Protein AF-A0A0C9YVS5-F1 (afdb_monomer)

Mean predicted aligned error: 14.32 Å

Radius of gyration: 33.31 Å; Cα contacts (8 Å, |Δi|>4): 54; chains: 1; bounding box: 56×60×90 Å

Solvent-accessible surface area (backbone atoms only — not comparable to full-atom values): 10776 Å² total; per-residue (Å²): 135,78,88,53,45,84,82,48,59,70,58,56,26,74,70,68,23,48,78,70,41,86,87,60,55,97,44,84,55,56,72,57,52,55,53,46,61,67,52,55,73,49,55,71,63,56,72,79,54,54,73,71,57,45,53,55,54,50,53,54,51,51,51,52,51,52,51,55,50,59,74,46,39,67,60,49,52,53,48,41,51,50,48,65,45,49,50,46,44,50,55,50,47,52,53,48,64,72,63,78,57,56,69,71,55,54,54,50,51,51,54,53,50,49,55,55,55,66,29,71,79,63,74,45,53,71,64,53,48,51,54,50,53,52,52,55,50,52,50,53,51,51,53,52,51,52,51,50,55,52,52,50,50,64,52,47,77,74,46,94,76,56,73,71,60,54,54,52,48,56,50,51,50,54,55,48,55,54,49,50,58,56,59,78,72,109

InterPro domains:
  IPR040521 Kyakuja-Dileera-Zisupton transposase [PF18758] (2-62)

pLDDT: mean 82.6, std 10.35, range [40.56, 94.19]

Secondary structure (DSSP, 8-state):
----GGGS-HHHHHHH-GGGSTTS-S--SHHHHHHHHHHHTHHHHTTSS-HHHHHHHHHHHHHHHHHHHHHHHHHHHHHIIIIIIIIHHHHHHHHHHHH-S-HHHHHHHHHHHHHHHTSHHHH-HHHHHHHHHHHHHHHHHHHHHHHHHHHHHHHHTTS---HHHHHHHHHHHHHHHHHHHHHHT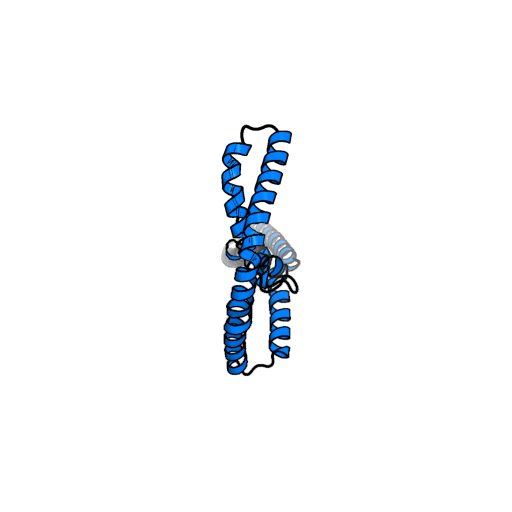-

Organism: NCBI:txid765257

Foldseek 3Di:
DDLDLVVDDPLSSCPRQCCNDPPSPLDRCVVVVVVVVLCVVCPVVVVPDDPVVVVVVVVVSVVVVVVVCVVCVVVVVVCCCVVVPPVVVVVVVVVVVVVPDDPVVVVVVVVVVSCVCNDPVNVPCPVVVVVVVVLVVVVVVLVVVVVVLVVVVVVQVVDDDDPVVVVVSVVVVVVSVVVVVVSVVD

Structure (mmCIF, N/CA/C/O backbone):
data_AF-A0A0C9YVS5-F1
#
_entry.id   AF-A0A0C9YVS5-F1
#
loop_
_atom_site.group_PDB
_atom_site.id
_atom_site.type_symbol
_atom_site.label_atom_id
_atom_site.label_alt_id
_atom_site.label_comp_id
_atom_site.label_asym_id
_atom_site.label_entity_id
_atom_site.label_seq_id
_atom_site.pdbx_PDB_ins_code
_atom_site.Cartn_x
_atom_site.Cartn_y
_atom_site.Cartn_z
_atom_site.occupancy
_atom_site.B_iso_or_equiv
_atom_site.auth_seq_id
_atom_site.auth_comp_id
_atom_site.auth_asym_id
_atom_site.auth_atom_id
_atom_site.pdbx_PDB_model_num
ATOM 1 N N . MET A 1 1 ? 5.171 14.361 2.346 1.00 40.88 1 MET A N 1
ATOM 2 C CA . MET A 1 1 ? 4.179 13.554 1.613 1.00 40.88 1 MET A CA 1
ATOM 3 C C . MET A 1 1 ? 4.924 12.326 1.139 1.00 40.88 1 MET A C 1
ATOM 5 O O . MET A 1 1 ? 5.596 12.393 0.124 1.00 40.88 1 MET A O 1
ATOM 9 N N . ALA A 1 2 ? 4.972 11.296 1.982 1.00 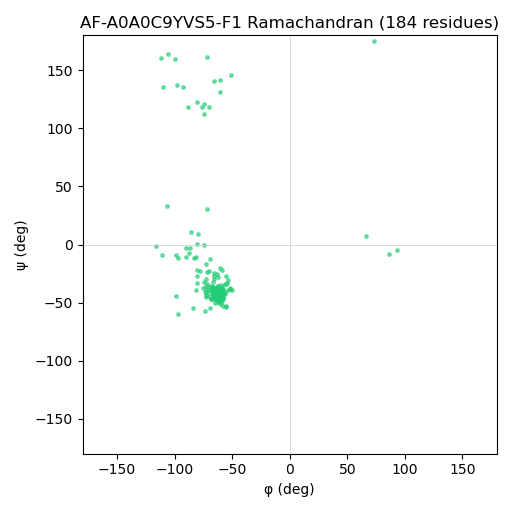40.56 2 ALA A N 1
ATOM 10 C CA . ALA A 1 2 ? 5.636 10.052 1.627 1.00 40.56 2 ALA A CA 1
ATOM 11 C C . ALA A 1 2 ? 4.659 9.259 0.755 1.00 40.56 2 ALA A C 1
ATOM 13 O O . ALA A 1 2 ? 3.539 9.009 1.184 1.00 40.56 2 ALA A O 1
ATOM 14 N N . MET A 1 3 ? 5.067 8.909 -0.462 1.00 55.72 3 MET A N 1
ATOM 15 C CA . MET A 1 3 ? 4.351 7.948 -1.311 1.00 55.72 3 MET A CA 1
ATOM 16 C C . MET A 1 3 ? 4.637 6.496 -0.905 1.00 55.72 3 MET A C 1
ATOM 18 O O . MET A 1 3 ? 4.200 5.568 -1.573 1.00 55.72 3 MET A O 1
ATOM 22 N N . HIS A 1 4 ? 5.313 6.285 0.226 1.00 53.59 4 HIS A N 1
ATOM 23 C CA . HIS A 1 4 ? 5.484 4.962 0.796 1.00 53.59 4 HIS A CA 1
ATOM 24 C C . HIS A 1 4 ? 4.186 4.483 1.441 1.00 53.59 4 HIS A C 1
ATOM 26 O O . HIS A 1 4 ? 3.716 5.052 2.431 1.00 53.59 4 HIS A O 1
ATOM 32 N N . ALA A 1 5 ? 3.675 3.355 0.948 1.00 54.00 5 ALA A N 1
ATOM 33 C CA . ALA A 1 5 ? 2.620 2.595 1.609 1.00 54.00 5 ALA A CA 1
ATOM 34 C C . ALA A 1 5 ? 2.957 2.342 3.095 1.00 54.00 5 ALA A C 1
ATOM 36 O O . ALA A 1 5 ? 2.106 2.504 3.966 1.00 54.00 5 ALA A O 1
ATOM 37 N N . TYR A 1 6 ? 4.224 2.059 3.409 1.00 58.91 6 TYR A N 1
ATOM 38 C CA . TYR A 1 6 ? 4.671 1.662 4.747 1.00 58.91 6 TYR A CA 1
ATOM 39 C C . TYR A 1 6 ? 4.625 2.757 5.826 1.00 58.91 6 TYR A C 1
ATOM 41 O O . TYR A 1 6 ? 4.733 2.438 7.006 1.00 58.91 6 TYR A O 1
ATOM 49 N N . GLY A 1 7 ? 4.438 4.032 5.460 1.00 61.66 7 GLY A N 1
ATOM 50 C CA . GLY A 1 7 ? 4.309 5.128 6.432 1.00 61.66 7 GLY A CA 1
ATOM 51 C C . GLY A 1 7 ? 2.907 5.280 7.035 1.00 61.66 7 GLY A C 1
ATOM 52 O O . GLY A 1 7 ? 2.728 6.050 7.977 1.00 61.66 7 GLY A O 1
ATOM 53 N N . HIS A 1 8 ? 1.913 4.577 6.487 1.00 68.75 8 HIS A N 1
ATOM 54 C CA . HIS A 1 8 ? 0.507 4.705 6.864 1.00 68.75 8 HIS A CA 1
ATOM 55 C C . HIS A 1 8 ? -0.030 3.458 7.569 1.00 68.75 8 HIS A C 1
ATOM 57 O O . HIS A 1 8 ? 0.515 2.362 7.430 1.00 68.75 8 HIS A O 1
ATOM 63 N N . GLU A 1 9 ? -1.139 3.631 8.299 1.00 78.56 9 GLU A N 1
ATOM 64 C CA . GLU A 1 9 ? -1.889 2.526 8.901 1.00 78.56 9 GLU A CA 1
ATOM 65 C C . GLU A 1 9 ? -2.204 1.437 7.866 1.00 78.56 9 GLU A C 1
ATOM 67 O O . GLU A 1 9 ? -2.481 1.726 6.699 1.00 78.56 9 GLU A O 1
ATOM 72 N N . TRP A 1 10 ? -2.219 0.179 8.310 1.00 81.62 10 TRP A N 1
ATOM 73 C CA . TRP A 1 10 ? -2.458 -0.986 7.451 1.00 81.62 10 TRP A CA 1
ATOM 74 C C . TRP A 1 10 ? -3.729 -0.859 6.592 1.00 81.62 10 TRP A C 1
ATOM 76 O O . TRP A 1 10 ? -3.721 -1.194 5.410 1.00 81.62 10 TRP A O 1
ATOM 86 N N . ALA A 1 11 ? -4.807 -0.294 7.142 1.00 79.62 11 ALA A N 1
ATOM 87 C CA . ALA A 1 11 ? -6.042 -0.058 6.396 1.00 79.62 11 ALA A CA 1
ATOM 88 C C . ALA A 1 11 ? -5.838 0.878 5.189 1.00 79.62 11 ALA A C 1
ATOM 90 O O . ALA A 1 11 ? -6.368 0.617 4.112 1.00 79.62 11 ALA A O 1
ATOM 91 N N . CYS A 1 12 ? -5.020 1.925 5.327 1.00 78.31 12 CYS A N 1
ATOM 92 C CA . CYS A 1 12 ? -4.671 2.810 4.216 1.00 78.31 12 CYS A CA 1
ATOM 93 C C . CYS A 1 12 ? -3.825 2.082 3.166 1.00 78.31 12 CYS A C 1
ATOM 95 O O . CYS A 1 12 ? -4.020 2.296 1.970 1.00 78.31 12 CYS A O 1
ATOM 97 N N . GLN A 1 13 ? -2.929 1.183 3.586 1.00 80.62 13 GLN A N 1
ATOM 98 C CA . GLN A 1 13 ? -2.140 0.369 2.658 1.00 80.62 13 GLN A CA 1
ATOM 99 C C . GLN A 1 13 ? -3.040 -0.515 1.791 1.00 80.62 13 GLN A C 1
ATOM 101 O O . GLN A 1 13 ? -2.881 -0.540 0.577 1.00 80.62 13 GLN A O 1
ATOM 106 N N . LEU A 1 14 ? -4.049 -1.162 2.376 1.00 82.94 14 LEU A N 1
ATOM 107 C CA . LEU A 1 14 ? -5.001 -2.004 1.638 1.00 82.94 14 LEU A CA 1
ATOM 108 C C . LEU A 1 14 ? -5.811 -1.264 0.557 1.00 82.94 14 LEU A C 1
ATOM 110 O O . LEU A 1 14 ? -6.384 -1.919 -0.322 1.00 82.94 14 LEU A O 1
ATOM 114 N N . VAL A 1 15 ? -5.913 0.065 0.651 1.00 81.56 15 VAL A N 1
ATOM 115 C CA . VAL A 1 15 ? -6.663 0.911 -0.290 1.00 81.56 15 VAL A CA 1
ATOM 116 C C . VAL A 1 15 ? -5.743 1.563 -1.317 1.00 81.56 15 VAL A C 1
ATOM 118 O O . VAL A 1 15 ? -6.079 1.580 -2.497 1.00 81.56 15 VAL A O 1
ATOM 121 N N . TYR A 1 16 ? -4.601 2.095 -0.880 1.00 77.69 16 TYR A N 1
ATOM 122 C CA . TYR A 1 16 ? -3.769 2.987 -1.694 1.00 77.69 16 TYR A CA 1
ATOM 123 C C . TYR A 1 16 ? -2.429 2.384 -2.121 1.00 77.69 16 TYR A C 1
ATOM 125 O O . TYR A 1 16 ? -1.732 2.989 -2.932 1.00 77.69 16 TYR A O 1
ATOM 133 N N . ASN A 1 17 ? -2.040 1.216 -1.598 1.00 76.75 17 ASN A N 1
ATOM 134 C CA . ASN A 1 17 ? -0.803 0.572 -2.023 1.00 76.75 17 ASN A CA 1
ATOM 135 C C . ASN A 1 17 ? -0.953 0.051 -3.458 1.00 76.75 17 ASN A C 1
ATOM 137 O O . ASN A 1 17 ? -1.764 -0.838 -3.719 1.00 76.75 17 ASN A O 1
ATOM 141 N N . LEU A 1 18 ? -0.130 0.578 -4.367 1.00 74.44 18 LEU A N 1
ATOM 142 C CA . LEU A 1 18 ? -0.105 0.205 -5.782 1.00 74.44 18 LEU A CA 1
ATOM 143 C C . LEU A 1 18 ? 0.087 -1.304 -5.991 1.00 74.44 18 LEU A C 1
ATOM 145 O O . LEU A 1 18 ? -0.528 -1.863 -6.891 1.00 74.44 18 LEU A O 1
ATOM 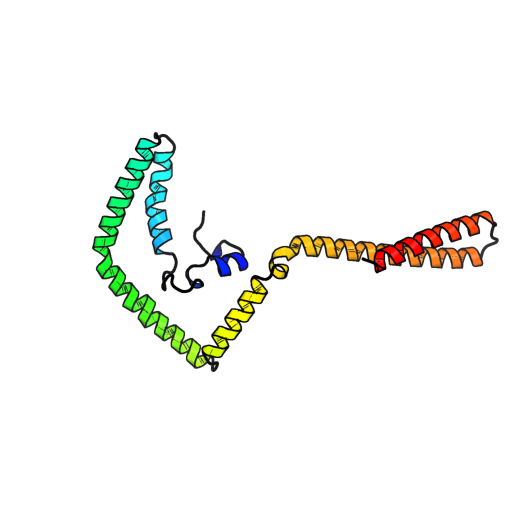149 N N . HIS A 1 19 ? 0.832 -1.979 -5.106 1.00 74.75 19 HIS A N 1
ATOM 150 C CA . HIS A 1 19 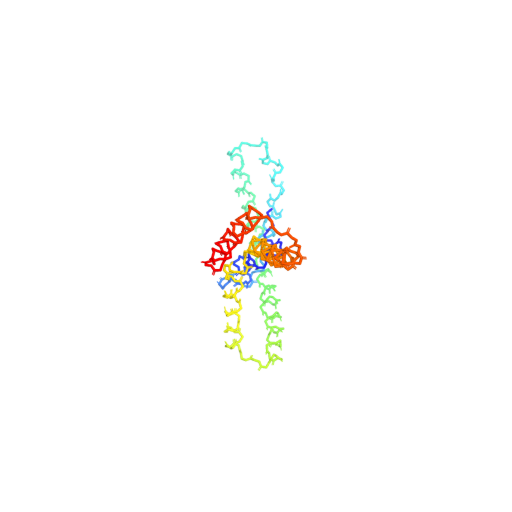? 1.054 -3.432 -5.168 1.00 74.75 19 HIS A CA 1
ATOM 151 C C . HIS A 1 19 ? -0.229 -4.236 -4.928 1.00 74.75 19 HIS A C 1
ATOM 153 O O . HIS A 1 19 ? -0.354 -5.371 -5.379 1.00 74.75 19 HIS A O 1
ATOM 159 N N . LEU A 1 20 ? -1.178 -3.670 -4.178 1.00 77.94 20 LEU A N 1
ATOM 160 C CA . LEU A 1 20 ? -2.431 -4.329 -3.802 1.00 77.94 20 LEU A CA 1
ATOM 161 C C . LEU A 1 20 ? -3.592 -3.948 -4.731 1.00 77.94 20 LEU A C 1
ATOM 163 O O . LEU A 1 20 ? -4.653 -4.581 -4.684 1.00 77.94 20 LEU A O 1
ATOM 167 N N . ILE A 1 21 ? -3.410 -2.925 -5.573 1.00 77.62 21 ILE A N 1
ATOM 168 C CA . ILE A 1 21 ? -4.411 -2.478 -6.538 1.00 77.62 21 ILE A CA 1
ATOM 169 C C . ILE A 1 21 ? -4.234 -3.255 -7.842 1.00 77.62 21 ILE A C 1
ATOM 171 O O . ILE A 1 21 ? -3.228 -3.155 -8.542 1.00 77.62 21 ILE A O 1
ATOM 175 N N . SER A 1 22 ? -5.271 -4.005 -8.204 1.00 77.00 22 SER A N 1
ATOM 176 C CA . SER A 1 22 ? -5.305 -4.731 -9.470 1.00 77.00 22 SER A CA 1
ATOM 177 C C . SER A 1 22 ? -5.195 -3.771 -10.659 1.00 77.00 22 SER A C 1
ATOM 179 O O . SER A 1 22 ? -5.954 -2.810 -10.755 1.00 77.00 22 SER A O 1
ATOM 181 N N . GLY A 1 23 ? -4.306 -4.081 -11.605 1.00 72.25 23 GLY A N 1
ATOM 182 C CA . GLY A 1 23 ? -4.200 -3.375 -12.886 1.00 72.25 23 GLY A CA 1
ATOM 183 C C . GLY A 1 23 ? -3.189 -2.228 -12.938 1.00 72.25 23 GLY A C 1
ATOM 184 O O . GLY A 1 23 ? -2.945 -1.718 -14.026 1.00 72.25 23 GLY A O 1
ATOM 185 N N . LEU A 1 24 ? -2.543 -1.862 -11.826 1.00 67.94 24 LEU A N 1
ATOM 186 C CA . LEU A 1 24 ? -1.481 -0.837 -11.815 1.00 67.94 24 LEU A CA 1
ATOM 187 C C . LEU A 1 24 ? -0.082 -1.394 -12.147 1.00 67.94 24 LEU A C 1
ATOM 189 O O . LEU A 1 24 ? 0.919 -0.687 -12.044 1.00 67.94 24 LEU A O 1
ATOM 193 N N . GLY A 1 25 ? -0.034 -2.644 -12.621 1.00 63.31 25 GLY A N 1
ATOM 194 C CA . GLY A 1 25 ? 1.193 -3.364 -12.957 1.00 63.31 25 GLY A CA 1
ATOM 195 C C . GLY A 1 25 ? 1.977 -3.803 -11.719 1.00 63.31 25 GLY A C 1
ATOM 196 O O . GLY A 1 25 ? 1.638 -3.447 -10.596 1.00 63.31 25 GLY A O 1
ATOM 197 N N . LEU A 1 26 ? 3.061 -4.556 -11.922 1.00 66.12 26 LEU A N 1
ATOM 198 C CA . LEU A 1 26 ? 4.063 -4.876 -10.888 1.00 66.12 26 LEU A CA 1
ATOM 199 C C . LEU A 1 26 ? 4.925 -3.643 -10.537 1.00 66.12 26 LEU A C 1
ATOM 201 O O . LEU A 1 26 ? 6.112 -3.765 -10.247 1.00 66.12 26 LEU A O 1
ATOM 205 N N . SER A 1 27 ? 4.352 -2.444 -10.655 1.00 66.38 27 SER A N 1
ATOM 206 C CA . SER A 1 27 ? 5.025 -1.195 -10.339 1.00 66.38 27 SER A CA 1
ATOM 207 C C . SER A 1 27 ? 5.060 -1.062 -8.832 1.00 66.38 27 SER A C 1
ATOM 209 O O . SER A 1 27 ? 4.020 -1.001 -8.172 1.00 66.38 27 SER A O 1
ATOM 211 N N . ASP A 1 2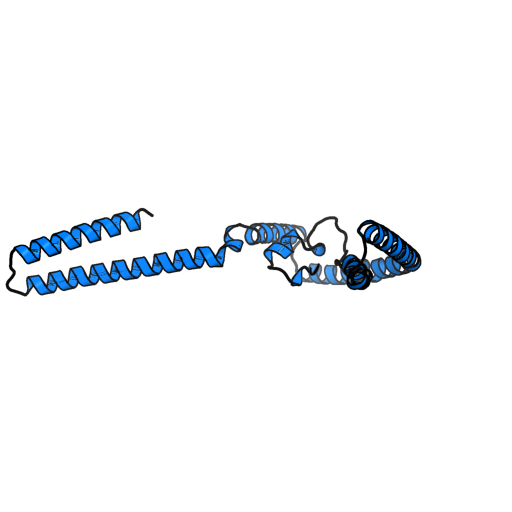8 ? 6.262 -1.027 -8.282 1.00 65.56 28 ASP A N 1
ATOM 212 C CA . ASP A 1 28 ? 6.463 -1.004 -6.847 1.00 65.56 28 ASP A CA 1
ATOM 213 C C . ASP A 1 28 ? 6.289 0.388 -6.216 1.00 65.56 28 ASP A C 1
ATOM 215 O O . ASP A 1 28 ? 6.402 0.540 -4.998 1.00 65.56 28 ASP A O 1
ATOM 219 N N . GLY A 1 29 ? 5.964 1.388 -7.039 1.00 68.44 29 GLY A N 1
ATOM 220 C CA . GLY A 1 29 ? 5.909 2.795 -6.657 1.00 68.44 29 GLY A CA 1
ATOM 221 C C . GLY A 1 29 ? 7.256 3.513 -6.769 1.00 68.44 29 GLY A C 1
ATOM 222 O O . GLY A 1 29 ? 7.268 4.745 -6.720 1.00 68.44 29 GLY A O 1
ATOM 223 N N . GLU A 1 30 ? 8.358 2.796 -7.019 1.00 72.12 30 GLU A N 1
ATOM 224 C CA . GLU A 1 30 ? 9.706 3.365 -7.116 1.00 72.12 30 GLU A CA 1
ATOM 225 C C . GLU A 1 30 ? 9.783 4.405 -8.233 1.00 72.12 30 GLU A C 1
ATOM 227 O O . GLU A 1 30 ? 10.309 5.493 -8.032 1.00 72.12 30 GLU A O 1
ATOM 232 N N . GLY A 1 31 ? 9.139 4.155 -9.379 1.00 74.94 31 GLY A N 1
ATOM 233 C CA . GLY A 1 31 ? 9.097 5.121 -10.481 1.00 74.94 31 GLY A CA 1
ATOM 234 C C . GLY A 1 31 ? 8.540 6.492 -10.072 1.00 74.94 31 GLY A C 1
ATOM 235 O O . GLY A 1 31 ? 9.012 7.525 -10.554 1.00 74.94 31 GLY A O 1
ATOM 236 N N . MET A 1 32 ? 7.581 6.534 -9.140 1.00 76.88 32 MET A N 1
ATOM 237 C CA . MET A 1 32 ? 7.050 7.806 -8.660 1.00 76.88 32 MET A CA 1
ATOM 238 C C . MET A 1 32 ? 7.944 8.470 -7.616 1.00 76.88 32 MET A C 1
ATOM 240 O O . MET A 1 32 ? 8.049 9.696 -7.598 1.00 76.88 32 MET A O 1
ATOM 244 N N . GLU A 1 33 ? 8.623 7.687 -6.786 1.00 78.31 33 GLU A N 1
ATOM 245 C CA . GLU A 1 33 ? 9.620 8.189 -5.840 1.00 78.31 33 GLU A CA 1
ATOM 246 C C . GLU A 1 33 ? 10.855 8.732 -6.565 1.00 78.31 33 GLU A C 1
ATOM 248 O O . GLU A 1 33 ? 11.316 9.835 -6.257 1.00 78.31 33 GLU A O 1
ATOM 253 N N . CYS A 1 34 ? 11.320 8.032 -7.602 1.00 80.31 34 CYS A N 1
ATOM 254 C CA . CYS A 1 34 ? 12.335 8.503 -8.532 1.00 80.31 34 CYS A CA 1
ATOM 255 C C . CYS A 1 34 ? 11.913 9.838 -9.141 1.00 80.31 34 CYS A C 1
ATOM 257 O O . CYS A 1 34 ? 12.650 10.819 -9.024 1.00 80.31 34 CYS A O 1
ATOM 259 N N . LEU A 1 35 ? 10.714 9.929 -9.726 1.00 83.44 35 LEU A N 1
ATOM 260 C CA . LEU A 1 35 ? 10.214 11.176 -10.307 1.00 83.44 35 LEU A CA 1
ATOM 261 C C . LEU A 1 35 ? 10.149 12.299 -9.261 1.00 83.44 35 LEU A C 1
ATOM 263 O O . LEU A 1 35 ? 10.609 13.417 -9.500 1.00 83.44 35 LEU A O 1
ATOM 267 N N . TRP A 1 36 ? 9.634 12.001 -8.069 1.00 84.81 36 TRP A N 1
ATOM 268 C CA . TRP A 1 36 ? 9.551 12.962 -6.977 1.00 84.81 36 TRP A CA 1
ATOM 269 C C . TRP A 1 36 ? 10.934 13.475 -6.555 1.00 84.81 36 TRP A C 1
ATOM 271 O O . TRP A 1 36 ? 11.106 14.685 -6.405 1.00 84.81 36 TRP A O 1
ATOM 281 N N . SER A 1 37 ? 11.943 12.603 -6.457 1.00 85.38 37 SER A N 1
ATOM 282 C CA . SER A 1 37 ? 13.323 12.983 -6.118 1.00 85.38 37 SER A CA 1
ATOM 283 C C . SER A 1 37 ? 13.919 13.999 -7.104 1.00 85.38 37 SER A C 1
ATOM 285 O O . SER A 1 37 ? 14.593 14.949 -6.689 1.00 85.38 37 SER A O 1
ATOM 287 N N . HIS A 1 38 ? 13.586 13.883 -8.396 1.00 86.44 38 HIS A N 1
ATOM 288 C CA . HIS A 1 38 ? 13.981 14.857 -9.410 1.00 86.44 38 HIS A CA 1
ATOM 289 C C . HIS A 1 38 ? 13.298 16.213 -9.190 1.00 86.44 38 HIS A C 1
ATOM 291 O O . HIS A 1 38 ? 13.926 17.255 -9.391 1.00 86.44 38 HIS A O 1
ATOM 297 N N . PHE A 1 39 ? 12.039 16.227 -8.743 1.00 87.69 39 PHE A N 1
ATOM 298 C CA . PHE A 1 39 ? 11.271 17.454 -8.514 1.00 87.69 39 PHE A CA 1
ATOM 299 C C . PHE A 1 39 ? 11.575 18.163 -7.191 1.00 87.69 39 PHE A C 1
ATOM 301 O O . PHE A 1 39 ? 11.435 19.389 -7.131 1.00 87.69 39 PHE A O 1
ATOM 308 N N . ILE A 1 40 ? 12.014 17.451 -6.144 1.00 87.88 40 ILE A N 1
ATOM 309 C CA . ILE A 1 40 ? 12.335 18.050 -4.831 1.00 87.88 40 ILE A CA 1
ATOM 310 C C . ILE A 1 40 ? 13.330 19.203 -4.967 1.00 87.88 40 ILE A C 1
ATOM 312 O O . ILE A 1 40 ? 13.177 20.232 -4.307 1.00 87.88 40 ILE A O 1
ATOM 316 N N . LYS A 1 41 ? 14.318 19.065 -5.860 1.00 85.00 41 LYS A N 1
ATOM 317 C CA . LYS A 1 41 ? 15.348 20.086 -6.114 1.00 85.00 41 LYS A CA 1
ATOM 318 C C . LYS A 1 41 ? 14.746 21.447 -6.493 1.00 85.00 41 LYS A C 1
ATOM 320 O O . LYS A 1 41 ? 15.328 22.485 -6.193 1.00 85.00 41 LYS A O 1
ATOM 325 N N . LEU A 1 42 ? 13.546 21.466 -7.082 1.00 86.62 42 LEU A N 1
ATOM 326 C CA . LEU A 1 42 ? 12.860 22.693 -7.490 1.00 86.62 42 LEU A CA 1
ATOM 327 C C . LEU A 1 42 ? 12.088 23.385 -6.358 1.00 86.62 42 LEU A C 1
ATOM 329 O O . LEU A 1 42 ? 11.655 24.521 -6.545 1.00 86.62 42 LEU A O 1
ATOM 333 N N . ILE A 1 43 ? 11.893 22.746 -5.199 1.00 84.75 43 ILE A N 1
ATOM 334 C CA . ILE A 1 43 ? 11.091 23.311 -4.099 1.00 84.75 43 ILE A CA 1
ATOM 335 C C . ILE A 1 43 ? 11.706 24.615 -3.583 1.00 84.75 43 ILE A C 1
ATOM 337 O O . ILE A 1 43 ? 10.975 25.571 -3.343 1.00 84.75 43 ILE A O 1
ATOM 341 N N . GLY A 1 44 ? 13.033 24.679 -3.434 1.00 83.56 44 GLY A N 1
ATOM 342 C CA . GLY A 1 44 ? 13.717 25.890 -2.965 1.00 83.56 44 GLY A CA 1
ATOM 343 C C . GLY A 1 44 ? 13.573 27.061 -3.940 1.00 83.56 44 GLY A C 1
ATOM 344 O O . GLY A 1 44 ? 13.226 28.166 -3.532 1.00 83.56 44 GLY A O 1
ATOM 345 N N . ILE A 1 45 ? 13.753 26.791 -5.235 1.00 81.19 45 ILE A N 1
ATOM 346 C CA . ILE A 1 45 ? 13.675 27.791 -6.312 1.00 81.19 45 ILE A CA 1
ATOM 347 C C . ILE A 1 45 ? 12.245 28.335 -6.435 1.00 81.19 45 ILE A C 1
ATOM 349 O O . ILE A 1 45 ? 12.037 29.542 -6.525 1.00 81.19 45 ILE A O 1
ATOM 353 N N . LYS A 1 46 ? 11.245 27.453 -6.332 1.00 78.81 46 LYS A N 1
ATOM 354 C CA . LYS A 1 46 ? 9.821 27.800 -6.446 1.00 78.81 46 LYS A CA 1
ATOM 355 C C . LYS A 1 46 ? 9.231 28.527 -5.236 1.00 78.81 46 LYS A C 1
ATOM 357 O O . LYS A 1 46 ? 8.048 28.835 -5.225 1.00 78.81 46 LYS A O 1
ATOM 362 N N . ARG A 1 47 ? 9.991 28.805 -4.177 1.00 82.56 47 ARG A N 1
ATOM 363 C CA . ARG A 1 47 ? 9.454 29.594 -3.049 1.00 82.56 47 ARG A CA 1
ATOM 364 C C . ARG A 1 47 ? 9.463 31.095 -3.310 1.00 82.56 47 ARG A C 1
ATOM 366 O O . ARG A 1 47 ? 8.699 31.811 -2.677 1.00 82.56 47 ARG A O 1
ATOM 373 N N . VAL A 1 48 ? 10.312 31.555 -4.227 1.00 83.62 48 VAL A N 1
ATOM 374 C CA . VAL A 1 48 ? 10.559 32.985 -4.480 1.00 83.62 48 VAL A CA 1
ATOM 375 C C . VAL A 1 48 ? 10.151 33.436 -5.884 1.00 83.62 48 VAL A C 1
ATOM 377 O O . VAL A 1 48 ? 10.281 34.612 -6.213 1.00 83.62 48 VAL A O 1
ATOM 380 N N . SER A 1 49 ? 9.651 32.527 -6.723 1.00 82.81 49 SER A N 1
ATOM 381 C CA . SER A 1 49 ? 9.287 32.818 -8.112 1.00 82.81 49 SER A CA 1
ATOM 382 C C . SER A 1 49 ? 7.786 33.042 -8.324 1.00 82.81 49 SER A C 1
ATOM 384 O O . SER A 1 49 ? 6.938 32.655 -7.521 1.00 82.81 49 SER A O 1
ATOM 386 N N . SER A 1 50 ? 7.450 33.704 -9.435 1.00 90.12 50 SER A N 1
ATOM 387 C CA . SER A 1 50 ? 6.063 33.945 -9.833 1.00 90.12 50 SER A CA 1
ATOM 388 C C . SER A 1 50 ? 5.377 32.664 -10.317 1.00 90.12 50 SER A C 1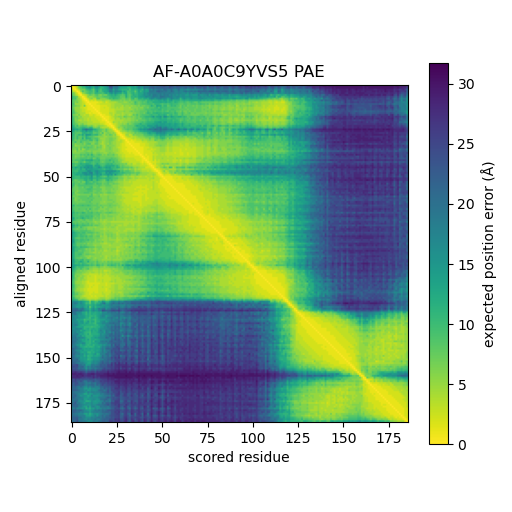
ATOM 390 O O . SER A 1 50 ? 6.020 31.700 -10.741 1.00 90.12 50 SER A O 1
ATOM 392 N N . ARG A 1 51 ? 4.038 32.671 -10.333 1.00 89.38 51 ARG A N 1
ATOM 393 C CA . ARG A 1 51 ? 3.240 31.538 -10.823 1.00 89.38 51 ARG A CA 1
ATOM 394 C C . ARG A 1 51 ? 3.593 31.140 -12.262 1.00 89.38 51 ARG A C 1
ATOM 396 O O . ARG A 1 51 ? 3.693 29.946 -12.525 1.00 89.38 51 ARG A O 1
ATOM 403 N N . GLN A 1 52 ? 3.788 32.094 -13.181 1.00 89.06 52 GLN A N 1
ATOM 404 C CA . GLN A 1 52 ? 4.170 31.755 -14.562 1.00 89.06 52 GLN A CA 1
ATOM 405 C C . GLN A 1 52 ? 5.537 31.064 -14.614 1.00 89.06 52 GLN A C 1
ATOM 407 O O . GLN A 1 52 ? 5.696 30.067 -15.314 1.00 89.06 52 GLN A O 1
ATOM 412 N N . CYS A 1 53 ? 6.495 31.542 -13.817 1.00 87.31 53 CYS A N 1
ATOM 413 C CA . CYS A 1 53 ? 7.817 30.934 -13.721 1.00 87.31 53 CYS A CA 1
ATOM 414 C C . CYS A 1 53 ? 7.745 29.503 -13.154 1.00 87.31 53 CYS A C 1
ATOM 416 O O . CYS A 1 53 ? 8.429 28.613 -13.650 1.00 87.31 53 CYS A O 1
ATOM 418 N N . HIS A 1 54 ? 6.856 29.230 -12.188 1.00 89.25 54 HIS A N 1
ATOM 419 C CA . HIS A 1 54 ? 6.662 27.870 -11.658 1.00 89.25 54 HIS A CA 1
ATOM 420 C C . HIS A 1 54 ? 6.200 26.881 -12.712 1.00 89.25 54 HIS A C 1
ATOM 422 O O . HIS A 1 54 ? 6.723 25.769 -12.756 1.00 89.25 54 HIS A O 1
ATOM 428 N N . VAL A 1 55 ? 5.205 27.276 -13.508 1.00 90.81 55 VAL A N 1
ATOM 429 C CA . VAL A 1 55 ? 4.642 26.422 -14.557 1.00 90.81 55 VAL A CA 1
ATOM 430 C C . VAL A 1 55 ? 5.706 26.139 -15.607 1.00 90.81 55 VAL A C 1
ATOM 432 O O . VAL A 1 55 ? 5.946 24.979 -15.917 1.00 90.81 55 VAL A O 1
ATOM 435 N N . TRP A 1 56 ? 6.408 27.175 -16.069 1.00 92.62 56 TRP A N 1
ATOM 436 C CA . TRP A 1 56 ? 7.472 27.023 -17.057 1.00 92.62 56 TRP A CA 1
ATOM 437 C C . TRP A 1 56 ? 8.615 26.125 -16.558 1.00 92.62 56 TRP A C 1
ATOM 439 O O . TRP A 1 56 ? 9.038 25.210 -17.256 1.00 92.62 56 TRP A O 1
ATOM 449 N N . LEU A 1 57 ? 9.074 26.324 -15.318 1.00 90.56 57 LEU A N 1
ATOM 450 C CA . LEU A 1 57 ? 10.158 25.528 -14.739 1.00 90.56 57 LEU A CA 1
ATOM 451 C C . LEU A 1 57 ? 9.741 24.071 -14.484 1.00 90.56 57 LEU A C 1
ATOM 453 O O . LEU A 1 57 ? 10.559 23.167 -14.612 1.00 90.56 57 LEU A O 1
ATOM 457 N N . LEU A 1 58 ? 8.481 23.835 -14.095 1.00 91.25 58 LEU A N 1
ATOM 458 C CA . LEU A 1 58 ? 7.927 22.482 -13.980 1.00 91.25 58 LEU A CA 1
ATOM 459 C C . LEU A 1 58 ? 7.929 21.768 -15.326 1.00 91.25 58 LEU A C 1
ATOM 461 O O . LEU A 1 58 ? 8.404 20.642 -15.393 1.00 91.25 58 LEU A O 1
ATOM 465 N N . ASP A 1 59 ? 7.403 22.425 -16.354 1.00 93.25 59 ASP A N 1
ATOM 466 C CA . ASP A 1 59 ? 7.246 21.866 -17.694 1.00 93.25 59 ASP A CA 1
ATOM 467 C C . ASP A 1 59 ? 8.599 21.545 -18.339 1.00 93.25 59 ASP A C 1
ATOM 469 O O . ASP A 1 59 ? 8.829 20.433 -18.818 1.00 93.25 59 ASP A O 1
ATOM 473 N N . HIS A 1 60 ? 9.550 22.478 -18.243 1.00 91.62 60 HIS A N 1
ATOM 474 C CA . HIS A 1 60 ? 10.896 22.278 -18.765 1.00 91.62 60 HIS A CA 1
ATOM 475 C C . HIS A 1 60 ? 11.621 21.126 -18.056 1.00 91.62 60 HIS A C 1
ATOM 477 O O . HIS A 1 60 ? 12.215 20.267 -18.706 1.00 91.62 60 HIS A O 1
ATOM 483 N N . HIS A 1 61 ? 11.524 21.061 -16.725 1.00 92.00 61 HIS A N 1
ATOM 484 C CA . HIS A 1 61 ? 12.145 19.989 -15.945 1.00 92.00 61 HIS A CA 1
ATOM 485 C C . HIS A 1 61 ? 11.483 18.631 -16.198 1.00 92.00 61 HIS A C 1
ATOM 487 O O . HIS A 1 61 ? 12.177 17.632 -16.340 1.00 92.00 61 HIS A O 1
ATOM 493 N N . ALA A 1 62 ? 10.152 18.590 -16.314 1.00 92.06 62 ALA A N 1
ATOM 494 C CA . ALA A 1 62 ? 9.417 17.380 -16.675 1.00 92.06 62 ALA A CA 1
ATOM 495 C C . ALA A 1 62 ? 9.819 16.869 -18.065 1.00 92.06 62 ALA A C 1
ATOM 497 O O . ALA A 1 62 ? 10.002 15.668 -18.245 1.00 92.06 62 ALA A O 1
ATOM 498 N N . THR A 1 63 ? 10.003 17.778 -19.025 1.00 94.19 63 THR A N 1
ATOM 499 C CA . THR A 1 63 ? 10.458 17.445 -20.381 1.00 94.19 63 THR A CA 1
ATOM 500 C C . THR A 1 63 ? 11.871 16.864 -20.367 1.00 94.19 63 THR A C 1
ATOM 502 O O . THR A 1 63 ? 12.114 15.845 -21.010 1.00 94.19 63 THR A O 1
ATOM 505 N N . ALA A 1 64 ? 12.790 17.467 -19.605 1.00 92.38 64 ALA A N 1
ATOM 506 C CA . ALA A 1 64 ? 14.161 16.976 -19.472 1.00 92.38 64 ALA A CA 1
ATOM 507 C C . ALA A 1 64 ? 14.211 15.572 -18.846 1.00 92.38 64 ALA A C 1
ATOM 509 O O . ALA A 1 64 ? 14.808 14.668 -19.427 1.00 92.38 64 ALA A O 1
ATOM 510 N N . ILE A 1 65 ? 13.504 15.361 -17.728 1.00 90.94 65 ILE A N 1
ATOM 511 C CA . ILE A 1 65 ? 13.381 14.035 -17.101 1.00 90.94 65 ILE A CA 1
ATOM 512 C C . ILE A 1 65 ? 12.765 13.038 -18.087 1.00 90.94 65 ILE A C 1
ATOM 514 O O . ILE A 1 65 ? 13.249 11.922 -18.223 1.00 90.94 65 ILE A O 1
ATOM 518 N N . GLY A 1 66 ? 11.705 13.431 -18.798 1.00 90.69 66 GLY A N 1
ATOM 519 C CA . GLY A 1 66 ? 11.045 12.569 -19.775 1.00 90.69 66 GLY A CA 1
ATOM 520 C C . GLY A 1 66 ? 11.985 12.119 -20.893 1.00 90.69 66 GLY A C 1
ATOM 521 O O . GLY A 1 66 ? 11.924 10.963 -21.307 1.00 90.69 66 GLY A O 1
ATOM 522 N N . TYR A 1 67 ? 12.879 13.000 -21.345 1.00 93.38 67 TYR A N 1
ATOM 523 C CA . TYR A 1 67 ? 13.908 12.660 -22.324 1.00 93.38 67 TYR A CA 1
ATOM 524 C C . TYR A 1 67 ? 14.931 11.665 -21.758 1.00 93.38 67 TYR A C 1
ATOM 526 O O . TYR A 1 67 ? 15.205 10.649 -22.392 1.00 93.38 67 TYR A O 1
ATOM 534 N N . GLU A 1 68 ? 15.445 11.903 -20.548 1.00 89.50 68 GLU A N 1
ATOM 535 C CA . GLU A 1 68 ? 16.362 10.976 -19.863 1.00 89.50 68 GLU A CA 1
ATOM 536 C C . GLU A 1 68 ? 15.722 9.591 -19.672 1.00 89.50 68 GLU A C 1
ATOM 538 O O . GLU A 1 68 ? 16.299 8.573 -20.052 1.00 89.50 68 GLU A O 1
ATOM 543 N N . MET A 1 69 ? 14.475 9.548 -19.195 1.00 86.75 69 MET A N 1
ATOM 544 C CA . MET A 1 69 ? 13.728 8.303 -19.007 1.00 86.75 69 MET A CA 1
ATOM 545 C C . MET A 1 69 ? 13.495 7.550 -20.322 1.00 86.75 69 MET A C 1
ATOM 547 O O . MET A 1 69 ? 13.522 6.323 -20.329 1.00 86.75 69 MET A O 1
ATOM 551 N N . GLN A 1 70 ? 13.267 8.249 -21.440 1.00 89.88 70 GLN A N 1
ATOM 552 C CA . GLN A 1 70 ? 13.121 7.610 -22.753 1.00 89.88 70 GLN A CA 1
ATOM 553 C C . GLN A 1 70 ? 14.428 6.985 -23.242 1.00 89.88 70 GLN A C 1
ATOM 555 O O . GLN A 1 70 ? 14.396 5.906 -23.834 1.00 89.88 70 GLN A O 1
ATOM 560 N N . MET A 1 71 ? 15.565 7.629 -22.974 1.00 91.62 71 MET A N 1
ATOM 561 C CA . MET A 1 71 ? 16.882 7.096 -23.327 1.00 91.62 71 MET A CA 1
ATOM 562 C C . MET A 1 71 ? 17.194 5.802 -22.565 1.00 91.62 71 MET A C 1
ATOM 564 O O . MET A 1 71 ? 17.736 4.863 -23.145 1.00 91.62 71 MET A O 1
ATOM 568 N N . GLU A 1 72 ? 16.805 5.724 -21.291 1.00 88.44 72 GLU A N 1
ATOM 569 C CA . GLU A 1 72 ? 17.028 4.549 -20.436 1.00 88.44 72 GLU A CA 1
ATOM 570 C C . GLU A 1 72 ? 15.909 3.495 -20.526 1.00 88.44 72 GLU A C 1
ATOM 572 O O . GLU A 1 72 ? 16.044 2.388 -19.998 1.00 88.44 72 GLU A O 1
ATOM 577 N N . LEU A 1 73 ? 14.808 3.795 -21.226 1.00 88.25 73 LEU A N 1
ATOM 578 C CA . LEU A 1 73 ? 13.599 2.968 -21.246 1.00 88.25 73 LEU A CA 1
ATOM 579 C C . LEU A 1 73 ? 13.870 1.527 -21.689 1.00 88.25 73 LEU A C 1
ATOM 581 O O . LEU A 1 73 ? 13.315 0.589 -21.120 1.00 88.25 73 LEU A O 1
ATOM 585 N N . GLY A 1 74 ? 14.723 1.332 -22.696 1.00 91.94 74 GLY A N 1
ATOM 586 C CA . GLY A 1 74 ? 15.047 -0.004 -23.202 1.00 91.94 74 GLY A CA 1
ATOM 587 C C . GLY A 1 74 ? 15.737 -0.882 -22.155 1.00 91.94 74 GLY A C 1
ATOM 588 O O . GLY A 1 74 ? 15.377 -2.050 -21.979 1.00 91.94 74 GLY A O 1
ATOM 589 N N . ASP A 1 75 ? 16.694 -0.314 -21.422 1.00 89.69 75 ASP A N 1
ATOM 590 C CA . ASP A 1 75 ? 17.402 -1.024 -20.358 1.00 89.69 75 ASP A CA 1
ATOM 591 C C . ASP A 1 75 ? 16.517 -1.225 -19.131 1.00 89.69 75 ASP A C 1
ATOM 593 O O . ASP A 1 75 ? 16.547 -2.303 -18.528 1.00 89.69 75 ASP A O 1
ATOM 597 N N . TRP A 1 76 ? 15.653 -0.254 -18.826 1.00 86.94 76 TRP A N 1
ATOM 598 C CA . TRP A 1 76 ? 14.635 -0.398 -17.794 1.00 86.94 76 TRP A CA 1
ATOM 599 C C . TRP A 1 76 ? 13.673 -1.555 -18.102 1.00 86.94 76 TRP A C 1
ATOM 601 O O . TRP A 1 76 ? 13.524 -2.447 -17.268 1.00 86.94 76 TRP A O 1
ATOM 611 N N . ILE A 1 77 ? 13.092 -1.620 -19.310 1.00 88.25 77 ILE A N 1
ATOM 612 C CA . ILE A 1 77 ? 12.184 -2.710 -19.720 1.00 88.25 77 ILE A CA 1
ATOM 613 C C . ILE A 1 77 ? 12.893 -4.061 -19.609 1.00 88.25 77 ILE A C 1
ATOM 615 O O . ILE A 1 77 ? 12.337 -5.020 -19.071 1.00 88.25 77 ILE A O 1
ATOM 619 N N . ARG A 1 78 ? 14.138 -4.149 -20.087 1.00 91.94 78 ARG A N 1
ATOM 620 C CA . ARG A 1 78 ? 14.932 -5.382 -20.032 1.00 91.94 78 ARG A CA 1
ATOM 621 C C . ARG A 1 78 ? 15.148 -5.849 -18.592 1.00 91.94 78 ARG A C 1
ATOM 623 O O . ARG A 1 78 ? 14.937 -7.025 -18.289 1.00 91.94 78 ARG A O 1
ATOM 630 N N . CYS A 1 79 ? 15.561 -4.941 -17.710 1.00 87.19 79 CYS A N 1
ATOM 631 C CA . CYS A 1 79 ? 15.761 -5.230 -16.293 1.00 87.19 79 CYS A CA 1
ATOM 632 C C . CYS A 1 79 ? 14.448 -5.609 -15.602 1.00 87.19 79 CYS A C 1
ATOM 634 O O . CYS A 1 79 ? 14.431 -6.570 -14.836 1.00 87.19 79 CYS A O 1
ATOM 636 N N . HIS A 1 80 ? 13.356 -4.908 -15.906 1.00 85.38 80 HIS A N 1
ATOM 637 C CA . HIS A 1 80 ? 12.044 -5.154 -15.321 1.00 85.38 80 HIS A CA 1
ATOM 638 C C . HIS A 1 80 ? 11.491 -6.529 -15.717 1.00 85.38 80 HIS A C 1
ATOM 640 O O . HIS A 1 80 ? 11.065 -7.292 -14.853 1.00 85.38 80 HIS A O 1
ATOM 646 N N . LEU A 1 81 ? 11.580 -6.904 -16.998 1.00 88.62 81 LEU A N 1
ATOM 647 C CA . LEU A 1 81 ? 11.163 -8.229 -17.462 1.00 88.62 81 LEU A CA 1
ATOM 648 C C . LEU A 1 81 ? 11.992 -9.343 -16.818 1.00 88.62 81 LEU A C 1
ATOM 650 O O . LEU A 1 81 ? 11.443 -10.348 -16.375 1.00 88.62 81 LEU A O 1
ATOM 654 N N . LYS A 1 82 ? 13.313 -9.169 -16.726 1.00 89.44 82 LYS A N 1
ATOM 655 C CA . LYS A 1 82 ? 14.179 -10.194 -16.141 1.00 89.44 82 LYS A CA 1
ATOM 656 C C . LYS A 1 82 ? 13.963 -10.336 -14.631 1.00 89.44 82 LYS A C 1
ATOM 658 O O . LYS A 1 82 ? 13.692 -11.434 -14.157 1.00 89.44 82 LYS A O 1
ATOM 663 N N . LYS A 1 83 ? 14.087 -9.240 -13.883 1.00 85.00 83 LYS A N 1
ATOM 664 C CA . LYS A 1 83 ? 14.074 -9.265 -12.415 1.00 85.00 83 LYS A CA 1
ATOM 665 C C . LYS A 1 83 ? 12.654 -9.257 -11.850 1.00 85.00 83 LYS A C 1
ATOM 667 O O . LYS A 1 83 ? 12.285 -10.140 -11.083 1.00 85.00 83 LYS A O 1
ATOM 672 N N . GLY A 1 84 ? 11.852 -8.273 -12.254 1.00 81.06 84 GLY A N 1
ATOM 673 C CA . GLY A 1 84 ? 10.516 -8.042 -11.697 1.00 81.06 84 GLY A CA 1
ATOM 674 C C . GLY A 1 84 ? 9.467 -9.047 -12.169 1.00 81.06 84 GLY A C 1
ATOM 675 O O . GLY A 1 84 ? 8.566 -9.386 -11.411 1.00 81.06 84 GLY A O 1
ATOM 676 N N . VAL A 1 85 ? 9.579 -9.558 -13.399 1.00 85.00 85 VAL A N 1
ATOM 677 C CA . VAL A 1 85 ? 8.631 -10.560 -13.918 1.00 85.00 85 VAL A CA 1
ATOM 678 C C . VAL A 1 85 ? 9.175 -11.976 -13.754 1.00 85.00 85 VAL A C 1
ATOM 680 O O . VAL A 1 85 ? 8.550 -12.786 -13.076 1.00 85.00 85 VAL A O 1
ATOM 683 N N . CYS A 1 86 ? 10.327 -12.298 -14.351 1.00 88.50 86 CYS A N 1
ATOM 684 C CA . CYS A 1 86 ? 10.805 -13.683 -14.375 1.00 88.50 86 CYS A CA 1
ATOM 685 C C . CYS A 1 86 ? 11.339 -14.158 -13.016 1.00 88.50 86 CYS A C 1
ATOM 687 O O . CYS A 1 86 ? 10.851 -15.161 -12.496 1.00 88.50 86 CYS A O 1
ATOM 689 N N . GLU A 1 87 ? 12.329 -13.472 -12.437 1.00 89.00 87 GLU A N 1
ATOM 690 C CA . GLU A 1 87 ? 12.955 -13.897 -11.173 1.00 89.00 87 GLU A CA 1
ATOM 691 C C . GLU A 1 87 ? 11.947 -13.841 -10.011 1.00 89.00 87 GLU A C 1
ATOM 693 O O . GLU A 1 87 ? 11.739 -14.842 -9.323 1.00 89.00 87 GLU A O 1
ATOM 698 N N . GLN A 1 88 ? 11.246 -12.716 -9.843 1.00 86.25 88 GLN A N 1
ATOM 699 C CA . GLN A 1 88 ? 10.237 -12.560 -8.791 1.00 86.25 88 GLN A CA 1
ATOM 700 C C . GLN A 1 88 ? 9.011 -13.460 -9.004 1.00 86.25 88 GLN A C 1
ATOM 702 O O . GLN A 1 88 ? 8.476 -14.004 -8.035 1.00 86.25 88 GLN A O 1
ATOM 707 N N . GLY A 1 89 ? 8.585 -13.670 -10.253 1.00 87.19 89 GLY A N 1
ATOM 708 C CA . GLY A 1 89 ? 7.518 -14.614 -10.583 1.00 87.19 89 GLY A CA 1
ATOM 709 C C . GLY A 1 89 ? 7.896 -16.052 -10.232 1.00 87.19 89 GLY A C 1
ATOM 710 O O . GLY A 1 89 ? 7.096 -16.753 -9.620 1.00 87.19 89 GLY A O 1
ATOM 711 N N . SER A 1 90 ? 9.132 -16.463 -10.531 1.00 89.38 90 SER A N 1
ATOM 712 C CA . SER A 1 90 ? 9.637 -17.802 -10.194 1.00 89.38 90 SER A CA 1
ATOM 713 C C . SER A 1 90 ? 9.715 -18.013 -8.681 1.00 89.38 90 SER A C 1
ATOM 715 O O . SER A 1 90 ? 9.214 -19.015 -8.180 1.00 89.38 90 SER A O 1
ATOM 717 N N . ALA A 1 91 ? 10.257 -17.039 -7.943 1.00 89.50 91 ALA A N 1
ATOM 718 C CA . ALA A 1 91 ? 10.310 -17.091 -6.482 1.00 89.50 91 ALA A CA 1
ATOM 719 C C . ALA A 1 91 ? 8.906 -17.137 -5.855 1.00 89.50 91 ALA A C 1
ATOM 721 O O . ALA A 1 91 ? 8.655 -17.885 -4.914 1.00 89.50 91 ALA A O 1
ATOM 722 N N . THR A 1 92 ? 7.959 -16.365 -6.397 1.00 86.81 92 THR A N 1
ATOM 723 C CA . THR A 1 92 ? 6.568 -16.381 -5.921 1.00 86.81 92 THR A CA 1
ATOM 724 C C . THR A 1 92 ? 5.900 -17.721 -6.219 1.00 86.81 92 THR A C 1
ATOM 726 O O . THR A 1 92 ? 5.169 -18.236 -5.375 1.00 86.81 92 THR A O 1
ATOM 729 N N . GLN A 1 93 ? 6.159 -18.305 -7.391 1.00 88.69 93 GLN A N 1
ATOM 730 C CA . GLN A 1 93 ? 5.615 -19.608 -7.759 1.00 88.69 93 GLN A CA 1
ATOM 731 C C . GLN A 1 93 ? 6.123 -20.709 -6.825 1.00 88.69 93 GLN A C 1
ATOM 733 O O . GLN A 1 93 ? 5.315 -21.487 -6.334 1.00 88.69 93 GLN A O 1
ATOM 738 N N . GLU A 1 94 ? 7.413 -20.715 -6.487 1.00 91.62 94 GLU A N 1
ATOM 739 C CA . GLU A 1 94 ? 7.982 -21.665 -5.523 1.00 91.62 94 GLU A CA 1
ATOM 740 C C . GLU A 1 94 ? 7.305 -21.559 -4.145 1.00 91.62 94 GLU A C 1
ATOM 742 O O . GLU A 1 94 ? 6.961 -22.565 -3.524 1.00 91.62 94 GLU A O 1
ATOM 747 N N . VAL A 1 95 ? 7.043 -20.335 -3.674 1.00 90.69 95 VAL A N 1
ATOM 748 C CA . VAL A 1 95 ? 6.305 -20.108 -2.421 1.00 90.69 95 VAL A CA 1
ATOM 749 C C . VAL A 1 95 ? 4.872 -20.638 -2.512 1.00 90.69 95 VAL A C 1
ATOM 751 O O . VAL A 1 95 ? 4.388 -21.247 -1.558 1.00 90.69 95 VAL A O 1
ATOM 754 N N . LEU A 1 96 ? 4.189 -20.429 -3.642 1.00 88.56 96 LEU A N 1
ATOM 755 C CA . LEU A 1 96 ? 2.827 -20.925 -3.856 1.00 88.56 96 LEU A CA 1
ATOM 756 C C . LEU A 1 96 ? 2.778 -22.455 -3.911 1.00 88.56 96 LEU A C 1
ATOM 758 O O . LEU A 1 96 ? 1.899 -23.051 -3.287 1.00 88.56 96 LEU A O 1
ATOM 762 N N . ASP A 1 97 ? 3.737 -23.078 -4.592 1.00 89.88 97 ASP A N 1
ATOM 763 C CA . ASP A 1 97 ? 3.839 -24.532 -4.718 1.00 89.88 97 ASP A CA 1
ATOM 764 C C . ASP A 1 97 ? 4.083 -25.181 -3.345 1.00 89.88 97 ASP A C 1
ATOM 766 O O . ASP A 1 97 ? 3.429 -26.163 -2.989 1.00 89.88 97 ASP A O 1
ATOM 770 N N . ASN A 1 98 ? 4.937 -24.568 -2.518 1.00 92.50 98 ASN A N 1
ATOM 771 C CA . ASN A 1 98 ? 5.204 -25.006 -1.146 1.00 92.50 98 ASN A CA 1
ATOM 772 C C . ASN A 1 98 ? 4.026 -24.781 -0.183 1.00 92.50 98 ASN A C 1
ATOM 774 O O . ASN A 1 98 ? 3.936 -25.439 0.853 1.00 92.50 98 ASN A O 1
ATOM 778 N N . CYS A 1 99 ? 3.120 -23.853 -0.495 1.00 87.94 99 CYS A N 1
ATOM 779 C CA . CYS A 1 99 ? 1.992 -23.516 0.372 1.00 87.94 99 CYS A CA 1
ATOM 780 C C . CYS A 1 99 ? 0.922 -24.624 0.392 1.00 87.94 99 CYS A C 1
ATOM 782 O O . CYS A 1 99 ? 0.158 -24.723 1.349 1.00 87.94 99 CYS A O 1
ATOM 784 N N . GLY A 1 100 ? 0.850 -25.460 -0.654 1.00 88.50 100 GLY A N 1
ATOM 785 C CA . GLY A 1 100 ? -0.101 -26.577 -0.747 1.00 88.50 100 GLY A CA 1
ATOM 786 C C . GLY A 1 100 ? -1.578 -26.162 -0.843 1.00 88.50 100 GLY A C 1
ATOM 787 O O . GLY A 1 100 ? -2.466 -27.013 -0.789 1.00 88.50 100 GLY A O 1
ATOM 788 N N . VAL A 1 101 ? -1.863 -24.864 -0.993 1.00 90.38 101 VAL A N 1
ATOM 789 C CA . VAL A 1 101 ? -3.213 -24.293 -1.094 1.00 90.38 101 VAL A CA 1
ATOM 790 C C . VAL A 1 101 ? -3.449 -23.788 -2.513 1.00 90.38 101 VAL A C 1
ATOM 792 O O . VAL A 1 101 ? -2.611 -23.106 -3.098 1.00 90.38 101 VAL A O 1
ATOM 795 N N . SER A 1 102 ? -4.624 -24.084 -3.071 1.00 91.19 102 SER A N 1
ATOM 796 C CA . SER A 1 102 ? -4.989 -23.591 -4.403 1.00 91.19 102 SER A CA 1
ATOM 797 C C . SER A 1 102 ? -5.009 -22.056 -4.464 1.00 91.19 102 SER A C 1
ATOM 799 O O . SER A 1 102 ? -5.514 -21.387 -3.560 1.00 91.19 102 SER A O 1
ATOM 801 N N . ILE A 1 103 ? -4.554 -21.485 -5.584 1.00 89.00 103 ILE A N 1
ATOM 802 C CA . ILE A 1 103 ? -4.591 -20.030 -5.833 1.00 89.00 103 ILE A CA 1
ATOM 803 C C . ILE A 1 103 ? -6.017 -19.471 -5.687 1.00 89.00 103 ILE A C 1
ATOM 805 O O . ILE A 1 103 ? -6.213 -18.347 -5.223 1.00 89.00 103 ILE A O 1
ATOM 809 N N . THR A 1 104 ? -7.032 -20.252 -6.061 1.00 91.56 104 THR A N 1
ATOM 810 C CA . THR A 1 104 ? -8.446 -19.890 -5.900 1.00 91.56 104 THR A CA 1
ATOM 811 C C . THR A 1 104 ? -8.836 -19.696 -4.440 1.00 91.56 104 THR A C 1
ATOM 813 O O . THR A 1 104 ? -9.518 -18.722 -4.120 1.00 91.56 104 THR A O 1
ATOM 816 N N . GLU A 1 105 ? -8.371 -20.574 -3.552 1.00 93.19 105 GLU A N 1
ATOM 817 C CA . GLU A 1 105 ? -8.641 -20.454 -2.121 1.00 93.19 105 GLU A CA 1
ATOM 818 C C . GLU A 1 105 ? -7.857 -19.287 -1.510 1.00 93.19 105 GLU A C 1
ATOM 820 O O . GLU A 1 105 ? -8.435 -18.489 -0.778 1.00 93.19 105 GLU A O 1
ATOM 825 N N . LEU A 1 106 ? -6.591 -19.089 -1.896 1.00 90.94 106 LEU A N 1
ATOM 826 C CA . LEU A 1 106 ? -5.800 -17.933 -1.453 1.00 90.94 106 LEU A CA 1
ATOM 827 C C . LEU A 1 106 ? -6.464 -16.600 -1.828 1.00 90.94 106 LEU A C 1
ATOM 829 O O . LEU A 1 106 ? -6.558 -15.692 -1.003 1.00 90.94 106 LEU A O 1
ATOM 833 N N . ARG A 1 107 ? -7.001 -16.486 -3.050 1.00 91.31 107 ARG A N 1
ATOM 834 C CA . ARG A 1 107 ? -7.756 -15.296 -3.485 1.00 91.31 107 ARG A CA 1
ATOM 835 C C . ARG A 1 107 ? -9.020 -15.078 -2.656 1.00 91.31 107 ARG A C 1
ATOM 837 O O . ARG A 1 107 ? -9.327 -13.937 -2.311 1.00 91.31 107 ARG A O 1
ATOM 844 N N . LYS A 1 108 ? -9.743 -16.150 -2.324 1.00 94.06 108 LYS A N 1
ATOM 845 C CA . LYS A 1 108 ? -10.937 -16.086 -1.471 1.00 94.06 108 LYS A CA 1
ATOM 846 C C . LYS A 1 108 ? -10.580 -15.625 -0.058 1.00 94.06 108 LYS A C 1
ATOM 848 O O . LYS A 1 108 ? -11.228 -14.720 0.466 1.00 94.06 108 LYS A O 1
ATOM 853 N N . GLN A 1 109 ? -9.529 -16.192 0.532 1.00 93.69 109 GLN A N 1
ATOM 854 C CA . GLN A 1 109 ? -9.044 -15.803 1.855 1.00 93.69 109 GLN A CA 1
ATOM 855 C C . GLN A 1 109 ? -8.583 -14.347 1.880 1.00 93.69 109 GLN A C 1
ATOM 857 O O . GLN A 1 109 ? -8.988 -13.603 2.771 1.00 93.69 109 GLN A O 1
ATOM 862 N N . TRP A 1 110 ? -7.832 -13.910 0.867 1.00 91.25 110 TRP A N 1
ATOM 863 C CA . TRP A 1 110 ? -7.409 -12.519 0.724 1.00 91.25 110 TRP A CA 1
ATOM 864 C C . TRP A 1 110 ? -8.597 -11.553 0.659 1.00 91.25 110 TRP A C 1
ATOM 866 O O . TRP A 1 110 ? -8.627 -10.550 1.373 1.00 91.25 110 TRP A O 1
ATOM 876 N N . ALA A 1 111 ? -9.619 -11.867 -0.143 1.00 91.31 111 ALA A N 1
ATOM 877 C CA . ALA A 1 111 ? -10.832 -11.056 -0.217 1.00 91.31 111 ALA A CA 1
ATOM 878 C C . ALA A 1 111 ? -11.549 -10.973 1.142 1.00 91.31 111 ALA A C 1
ATOM 880 O O . ALA A 1 111 ? -11.956 -9.889 1.565 1.00 91.31 111 ALA A O 1
ATOM 881 N N . SER A 1 112 ? -11.647 -12.099 1.853 1.00 91.88 112 SER A N 1
ATOM 882 C CA . SER A 1 112 ? -12.261 -12.161 3.181 1.00 91.88 112 SER A CA 1
ATOM 883 C C . SER A 1 112 ? -11.478 -11.340 4.213 1.00 91.88 112 SER A C 1
ATOM 885 O O . SER A 1 112 ? -12.074 -10.581 4.977 1.00 91.88 112 SER A O 1
ATOM 887 N N . GLN A 1 113 ? -10.145 -11.435 4.209 1.00 90.25 113 GLN A N 1
ATOM 888 C CA . GLN A 1 113 ? -9.266 -10.656 5.085 1.00 90.25 113 GLN A CA 1
ATOM 889 C C . GLN A 1 113 ? -9.409 -9.156 4.831 1.00 90.25 113 GLN A C 1
ATOM 891 O O . GLN A 1 113 ? -9.628 -8.394 5.773 1.00 90.25 113 GLN A O 1
ATOM 896 N N . ARG A 1 114 ? -9.366 -8.734 3.561 1.00 88.75 114 ARG A N 1
ATOM 897 C CA . ARG A 1 114 ? -9.563 -7.328 3.188 1.00 88.75 114 ARG A CA 1
ATOM 898 C C . ARG A 1 114 ? -10.910 -6.796 3.660 1.00 88.75 114 ARG A C 1
ATOM 900 O O . ARG A 1 114 ? -10.956 -5.698 4.201 1.00 88.75 114 ARG A O 1
ATOM 907 N N . ALA A 1 115 ? -11.988 -7.563 3.493 1.00 87.88 115 ALA A N 1
ATOM 908 C CA . ALA A 1 115 ? -13.322 -7.149 3.924 1.00 87.88 115 ALA A CA 1
ATOM 909 C C . ALA A 1 115 ? -13.397 -6.917 5.443 1.00 87.88 115 ALA A C 1
ATOM 911 O O . ALA A 1 115 ? -13.980 -5.931 5.891 1.00 87.88 115 ALA A O 1
ATOM 912 N N . VAL A 1 116 ? -12.767 -7.786 6.239 1.00 86.19 116 VAL A N 1
ATOM 913 C CA . VAL A 1 116 ? -12.710 -7.637 7.701 1.00 86.19 116 VAL A CA 1
ATOM 914 C C . VAL A 1 116 ? -11.854 -6.435 8.099 1.00 86.19 116 VAL A C 1
ATOM 916 O O . VAL A 1 116 ? -12.276 -5.622 8.921 1.00 86.19 116 VAL A O 1
ATOM 919 N N . GLN A 1 117 ? -10.670 -6.294 7.504 1.00 83.50 117 GLN A N 1
ATOM 920 C CA . GLN A 1 117 ? -9.699 -5.259 7.869 1.00 83.50 117 GLN A CA 1
ATOM 921 C C . GLN A 1 117 ? -10.114 -3.852 7.423 1.00 83.50 117 GLN A C 1
ATOM 923 O O . GLN A 1 117 ? -9.779 -2.881 8.094 1.00 83.50 117 GLN A O 1
ATOM 928 N N . LEU A 1 118 ? -10.871 -3.737 6.330 1.00 82.50 118 LEU A N 1
ATOM 929 C CA . LEU A 1 118 ? -11.466 -2.477 5.875 1.00 82.50 118 LEU A CA 1
ATOM 930 C C . LEU A 1 118 ? -12.827 -2.190 6.524 1.00 82.50 118 LEU A C 1
ATOM 932 O O . LEU A 1 118 ? -13.416 -1.138 6.276 1.00 82.50 118 LEU A O 1
ATOM 936 N N . SER A 1 119 ? -13.351 -3.101 7.350 1.00 81.19 119 SER A N 1
ATOM 937 C CA . SER A 1 119 ? -14.608 -2.856 8.048 1.00 81.19 119 SER A CA 1
ATOM 938 C C . SER A 1 119 ? -14.454 -1.710 9.054 1.00 81.19 119 SER A C 1
ATOM 940 O O . SER A 1 119 ? -13.461 -1.604 9.773 1.00 81.19 119 SER A O 1
ATOM 942 N N . ILE A 1 120 ? -15.480 -0.864 9.144 1.00 61.06 120 ILE A N 1
ATOM 943 C CA . ILE A 1 120 ? -15.516 0.333 10.004 1.00 61.06 120 ILE A CA 1
ATOM 944 C C . ILE A 1 120 ? -15.189 0.001 11.476 1.00 61.06 120 ILE A C 1
ATOM 946 O O . ILE A 1 120 ? -14.584 0.808 12.179 1.00 61.06 120 ILE A O 1
ATOM 950 N N . ARG A 1 121 ? -15.520 -1.217 11.935 1.00 55.78 121 ARG A N 1
ATOM 951 C CA . ARG A 1 121 ? -15.208 -1.699 13.293 1.00 55.78 121 ARG A CA 1
ATOM 952 C C . ARG A 1 121 ? -13.707 -1.853 13.559 1.00 55.78 121 ARG A C 1
ATOM 954 O O . ARG A 1 121 ? -13.295 -1.675 14.698 1.00 55.78 121 ARG A O 1
ATOM 961 N N . ALA A 1 122 ? -12.897 -2.142 12.542 1.00 55.12 122 ALA A N 1
ATOM 962 C CA . ALA A 1 122 ? -11.446 -2.257 12.684 1.00 55.12 122 ALA A CA 1
ATOM 963 C C . ALA A 1 122 ? -10.741 -0.887 12.760 1.00 55.12 122 ALA A C 1
ATOM 965 O O . ALA A 1 122 ? -9.649 -0.793 13.316 1.00 55.12 122 ALA A O 1
ATOM 966 N N . HIS A 1 123 ? -11.368 0.178 12.242 1.00 58.09 123 HIS A N 1
ATOM 967 C CA . HIS A 1 123 ? -10.765 1.513 12.110 1.00 58.09 123 HIS A CA 1
ATOM 968 C C . HIS A 1 123 ? -11.157 2.506 13.223 1.00 58.09 123 HIS A C 1
ATOM 970 O O . HIS A 1 123 ? -10.547 3.562 13.356 1.00 58.09 123 HIS A O 1
ATOM 976 N N . ALA A 1 124 ? -12.125 2.167 14.083 1.00 59.62 124 ALA A N 1
ATOM 977 C CA . ALA A 1 124 ? -12.561 3.021 15.195 1.00 59.62 124 ALA A CA 1
ATOM 978 C C . ALA A 1 124 ? -12.113 2.570 16.613 1.00 59.62 124 ALA A C 1
ATOM 980 O O . ALA A 1 124 ? -12.854 2.811 17.569 1.00 59.62 124 ALA A O 1
ATOM 981 N N . PRO A 1 125 ? -10.937 1.942 16.835 1.00 67.00 125 PRO A N 1
ATOM 982 C CA . PRO A 1 125 ? -10.661 1.282 18.109 1.00 67.00 125 PRO A CA 1
ATOM 983 C C . PRO A 1 125 ? -10.468 2.266 19.265 1.00 67.00 125 PRO A C 1
ATOM 985 O O . PRO A 1 125 ? -10.910 1.985 20.369 1.00 67.00 125 PRO A O 1
ATOM 988 N N . VAL A 1 126 ? -9.852 3.433 19.055 1.00 65.81 126 VAL A N 1
ATOM 989 C CA . VAL A 1 126 ? -9.478 4.308 20.184 1.00 65.81 126 VAL A CA 1
ATOM 990 C C . VAL A 1 126 ? -10.690 4.991 20.816 1.00 65.81 126 VAL A C 1
ATOM 992 O O . VAL A 1 126 ? -10.785 5.056 22.039 1.00 65.81 126 VAL A O 1
ATOM 995 N N . LYS A 1 127 ? -11.623 5.499 20.002 1.00 69.38 127 LYS A N 1
ATOM 996 C CA . LYS A 1 127 ? -12.824 6.172 20.514 1.00 69.38 127 LYS A CA 1
ATOM 997 C C . LYS A 1 127 ? -13.808 5.164 21.110 1.00 69.38 127 LYS A C 1
ATOM 999 O O . LYS A 1 127 ? -14.252 5.369 22.231 1.00 69.38 127 LYS A O 1
ATOM 1004 N N . LEU A 1 128 ? -14.055 4.051 20.411 1.00 72.69 128 LEU A N 1
ATOM 1005 C CA . LEU A 1 128 ? -14.928 2.983 20.908 1.00 72.69 128 LEU A CA 1
ATOM 1006 C C . LEU A 1 128 ? -14.377 2.332 22.178 1.00 72.69 128 LEU A C 1
ATOM 1008 O O . LEU A 1 128 ? -15.143 2.058 23.091 1.00 72.69 128 LEU A O 1
ATOM 1012 N N . LYS A 1 129 ? -13.057 2.123 22.275 1.00 80.12 129 LYS A N 1
ATOM 1013 C CA . LYS A 1 129 ? -12.436 1.595 23.495 1.00 80.12 129 LYS A CA 1
ATOM 1014 C C . LYS A 1 129 ? -12.603 2.554 24.671 1.00 80.12 129 LYS A C 1
ATOM 1016 O O . LYS A 1 129 ? -12.978 2.107 25.742 1.00 80.12 129 LYS A O 1
ATOM 1021 N N . LYS A 1 130 ? -12.402 3.861 24.466 1.00 82.81 130 LYS A N 1
ATOM 1022 C CA . LYS A 1 130 ? -12.649 4.866 25.514 1.00 82.81 130 LYS A CA 1
ATOM 1023 C C . LYS A 1 130 ? -14.108 4.878 25.966 1.00 82.81 130 LYS A C 1
ATOM 1025 O O . LYS A 1 130 ? -14.357 4.921 27.161 1.00 82.81 130 LYS A O 1
ATOM 1030 N N . GLU A 1 131 ? -15.054 4.831 25.030 1.00 83.31 131 GLU A N 1
ATOM 1031 C CA . GLU A 1 131 ? -16.483 4.776 25.360 1.00 83.31 131 GLU A CA 1
ATOM 1032 C C . GLU A 1 131 ? -16.830 3.480 26.117 1.00 83.31 131 GLU A C 1
ATOM 1034 O O . GLU A 1 131 ? -17.507 3.527 27.142 1.00 83.31 131 GLU A O 1
ATOM 1039 N N . LEU A 1 132 ? -16.282 2.334 25.706 1.00 85.81 132 LEU A N 1
ATOM 1040 C CA . LEU A 1 132 ? -16.458 1.066 26.416 1.00 85.81 132 LEU A CA 1
ATOM 1041 C C . LEU A 1 132 ? -15.854 1.096 27.829 1.00 85.81 132 LEU A C 1
ATOM 1043 O O . LEU A 1 132 ? -16.515 0.687 28.780 1.00 85.81 132 LEU A O 1
ATOM 1047 N N . ASP A 1 133 ? -14.636 1.620 27.983 1.00 88.00 133 ASP A N 1
ATOM 1048 C CA . ASP A 1 133 ? -13.974 1.766 29.283 1.00 88.00 133 ASP A CA 1
ATOM 1049 C C . ASP A 1 133 ? -14.805 2.663 30.221 1.00 88.00 133 ASP A C 1
ATOM 1051 O O . ASP A 1 133 ? -14.935 2.364 31.408 1.00 88.00 133 ASP A O 1
ATOM 1055 N N . THR A 1 134 ? -15.436 3.725 29.696 1.00 88.31 134 THR A N 1
ATOM 1056 C CA . THR A 1 134 ? -16.347 4.565 30.495 1.00 88.31 134 THR A CA 1
ATOM 1057 C C . THR A 1 134 ? -17.613 3.829 30.922 1.00 88.31 134 THR A C 1
ATOM 1059 O O . THR A 1 134 ? -18.035 3.981 32.066 1.00 88.31 134 THR A O 1
ATOM 1062 N N . VAL A 1 135 ? -18.198 3.000 30.053 1.00 89.44 135 VAL A N 1
ATOM 1063 C CA . VAL A 1 135 ? -19.377 2.190 30.398 1.00 89.44 135 VAL A CA 1
ATOM 1064 C C . VAL A 1 135 ? -19.030 1.159 31.477 1.00 89.44 135 VAL A C 1
ATOM 1066 O O . VAL A 1 135 ? -19.770 1.019 32.448 1.00 89.44 135 VAL A O 1
ATOM 1069 N N . LEU A 1 136 ? -17.878 0.490 31.366 1.00 88.44 136 LEU A N 1
ATOM 1070 C CA . LEU A 1 136 ? -17.411 -0.476 32.367 1.00 88.44 136 LEU A CA 1
ATOM 1071 C C . LEU A 1 136 ? -17.144 0.177 33.733 1.00 88.44 136 LEU A C 1
ATOM 1073 O O . LEU A 1 136 ? -17.477 -0.408 34.763 1.00 88.44 136 LEU A O 1
ATOM 1077 N N . ALA A 1 137 ? -16.583 1.389 33.753 1.00 91.50 137 ALA A N 1
ATOM 1078 C CA . ALA A 1 137 ? -16.384 2.146 34.988 1.00 91.50 137 ALA A CA 1
ATOM 1079 C C . ALA A 1 137 ? -17.721 2.513 35.656 1.00 91.50 137 ALA A C 1
ATOM 1081 O O . ALA A 1 137 ? -17.894 2.280 36.851 1.00 91.50 137 ALA A O 1
ATOM 1082 N N . LEU A 1 138 ? -18.694 3.004 34.879 1.00 88.44 138 LEU A N 1
ATOM 1083 C CA . LEU A 1 138 ? -20.028 3.332 35.392 1.00 88.44 138 LEU A CA 1
ATOM 1084 C C . LEU A 1 138 ? -20.761 2.100 35.948 1.00 88.44 138 LEU A C 1
ATOM 1086 O O . LEU A 1 138 ? -21.458 2.212 36.956 1.00 88.44 138 LEU A O 1
ATOM 1090 N N . GLN A 1 139 ? -20.577 0.922 35.343 1.00 89.94 139 GLN A N 1
ATOM 1091 C CA . GLN A 1 139 ? -21.132 -0.330 35.866 1.00 89.94 139 GLN A CA 1
ATOM 1092 C C . GLN A 1 139 ? -20.522 -0.698 37.228 1.00 89.94 139 GLN A C 1
ATOM 1094 O O . GLN A 1 139 ? -21.247 -1.055 38.155 1.00 89.94 139 GLN A O 1
ATOM 1099 N N . ALA A 1 140 ? -19.202 -0.558 37.383 1.00 91.38 140 ALA A N 1
ATOM 1100 C CA . ALA A 1 140 ? -18.529 -0.821 38.655 1.00 91.38 140 ALA A CA 1
ATOM 1101 C C . ALA A 1 140 ? -18.987 0.141 39.773 1.00 91.38 140 ALA A C 1
ATOM 1103 O 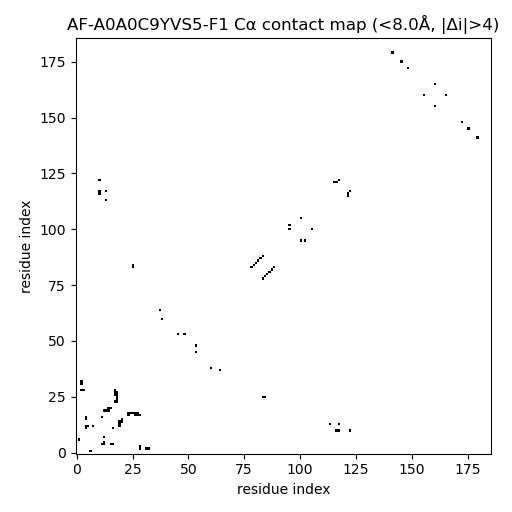O . ALA A 1 140 ? -19.163 -0.278 40.924 1.00 91.38 140 ALA A O 1
ATOM 1104 N N . ASP A 1 141 ? -19.232 1.412 39.442 1.00 89.12 141 ASP A N 1
ATOM 1105 C CA . ASP A 1 141 ? -19.772 2.405 40.378 1.00 89.12 141 ASP A CA 1
ATOM 1106 C C . ASP A 1 141 ? -21.211 2.067 40.802 1.00 89.12 141 ASP A C 1
ATOM 1108 O O . ASP A 1 141 ? -21.572 2.191 41.981 1.00 89.12 141 ASP A O 1
ATOM 1112 N N . LEU A 1 142 ? -22.033 1.582 39.865 1.00 89.50 142 LEU A N 1
ATOM 1113 C CA . LEU A 1 142 ? -23.404 1.143 40.128 1.00 89.50 142 LEU A CA 1
ATOM 1114 C C . LEU A 1 142 ? -23.437 -0.075 41.062 1.00 89.50 142 LEU A C 1
ATOM 1116 O O . LEU A 1 142 ? -24.193 -0.094 42.039 1.00 89.50 142 LEU A O 1
ATOM 1120 N N . ASP A 1 143 ? -22.571 -1.059 40.823 1.00 89.62 143 ASP A N 1
ATOM 1121 C CA . ASP A 1 143 ? -22.430 -2.247 41.668 1.00 89.62 143 ASP A CA 1
ATOM 1122 C C . ASP A 1 143 ? -21.944 -1.876 43.077 1.00 89.62 143 ASP A C 1
ATOM 1124 O O . ASP A 1 143 ? -22.431 -2.403 44.083 1.00 89.62 143 ASP A O 1
ATOM 1128 N N . THR A 1 144 ? -21.009 -0.927 43.170 1.00 92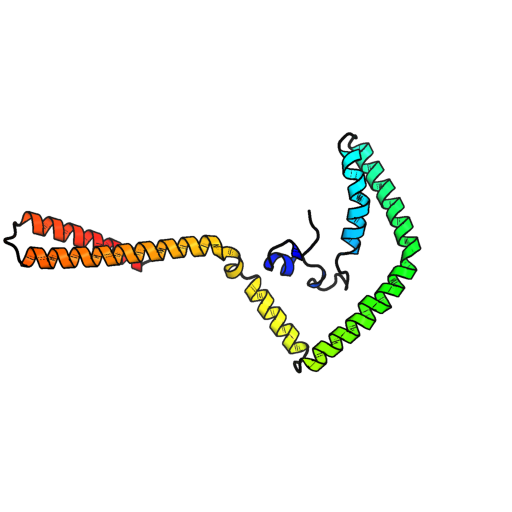.69 144 THR A N 1
ATOM 1129 C CA . THR A 1 144 ? -20.505 -0.408 44.448 1.00 92.69 144 THR A CA 1
ATOM 1130 C C . THR A 1 144 ? -21.613 0.299 45.224 1.00 92.69 144 THR A C 1
ATOM 1132 O O . THR A 1 144 ? -21.822 0.008 46.403 1.00 92.69 144 THR A O 1
ATOM 1135 N N . THR A 1 145 ? -22.382 1.163 44.560 1.00 89.50 145 THR A N 1
ATOM 1136 C CA . THR A 1 145 ? -23.516 1.873 45.171 1.00 89.50 145 THR A CA 1
ATOM 1137 C C . THR A 1 145 ? -24.591 0.893 45.650 1.00 89.50 145 THR A C 1
ATOM 1139 O O . THR A 1 145 ? -25.104 1.036 46.759 1.00 89.50 145 THR A O 1
ATOM 1142 N N . THR A 1 146 ? -24.862 -0.166 44.880 1.00 91.88 146 THR A N 1
ATOM 1143 C CA . THR A 1 146 ? -25.780 -1.250 45.273 1.00 91.88 146 THR A CA 1
ATOM 1144 C C . THR A 1 146 ? -25.330 -1.925 46.569 1.00 91.88 146 THR A C 1
ATOM 1146 O O . THR A 1 146 ? -26.122 -2.066 47.503 1.00 91.88 146 THR A O 1
ATOM 1149 N N . LYS A 1 147 ? -24.044 -2.293 46.668 1.00 91.88 147 LYS A N 1
ATOM 1150 C CA . LYS A 1 147 ? -23.474 -2.894 47.885 1.00 91.88 147 LYS A CA 1
ATOM 1151 C C . LYS A 1 147 ? -23.564 -1.950 49.083 1.00 91.88 147 LYS A C 1
ATOM 1153 O O . LYS A 1 147 ? -23.904 -2.392 50.177 1.00 91.88 147 LYS A O 1
ATOM 1158 N N . VAL A 1 148 ? -23.294 -0.657 48.892 1.00 91.94 148 VAL A N 1
ATOM 1159 C CA . VAL A 1 148 ? -23.392 0.346 49.965 1.00 91.94 148 VAL A CA 1
ATOM 1160 C C . VAL A 1 148 ? -24.829 0.475 50.466 1.00 91.94 148 VAL A C 1
ATOM 1162 O O . VAL A 1 148 ? -25.038 0.462 51.678 1.00 91.94 148 VAL A O 1
ATOM 1165 N N . ILE A 1 149 ? -25.825 0.535 49.575 1.00 88.06 149 ILE A N 1
ATOM 1166 C CA . ILE A 1 149 ? -27.244 0.590 49.966 1.00 88.06 149 ILE A CA 1
ATOM 1167 C C . ILE A 1 149 ? -27.625 -0.654 50.782 1.00 88.06 149 ILE A C 1
ATOM 1169 O O . ILE A 1 149 ? -28.215 -0.518 51.852 1.00 88.06 149 ILE A O 1
ATOM 1173 N N . GLN A 1 150 ? -27.212 -1.851 50.350 1.00 88.75 150 GLN A N 1
ATOM 1174 C CA . GLN A 1 150 ? -27.469 -3.107 51.072 1.00 88.75 150 GLN A CA 1
ATOM 1175 C C . GLN A 1 150 ? -26.815 -3.147 52.461 1.00 88.75 150 GLN A C 1
ATOM 1177 O O . GLN A 1 150 ? -27.454 -3.525 53.442 1.00 88.75 150 GLN A O 1
ATOM 1182 N N . VAL A 1 151 ? -25.548 -2.733 52.572 1.00 89.19 151 VAL A N 1
ATOM 1183 C CA . VAL A 1 151 ? -24.840 -2.660 53.863 1.00 89.19 151 VAL A CA 1
ATOM 1184 C C . VAL A 1 151 ? -25.494 -1.634 54.787 1.00 89.19 151 VAL A C 1
ATOM 1186 O O . VAL A 1 151 ? -25.616 -1.872 55.990 1.00 89.19 151 VAL A O 1
ATOM 1189 N N . THR A 1 152 ? -25.945 -0.506 54.236 1.00 86.44 152 THR A N 1
ATOM 1190 C CA . THR A 1 152 ? -26.612 0.544 55.010 1.00 86.44 152 THR A CA 1
ATOM 1191 C C . THR A 1 152 ? -27.956 0.050 55.548 1.00 86.44 152 THR A C 1
ATOM 1193 O O . THR A 1 152 ? -28.220 0.223 56.736 1.00 86.44 152 THR A O 1
ATOM 1196 N N . TRP A 1 153 ? -28.744 -0.665 54.735 1.00 82.56 153 TRP A N 1
ATOM 1197 C CA . TRP A 1 153 ? -29.953 -1.370 55.180 1.00 82.56 153 TRP A CA 1
ATOM 1198 C C . TRP A 1 153 ? -29.661 -2.344 56.329 1.00 82.56 153 TRP A C 1
ATOM 1200 O O . TRP A 1 153 ? -30.241 -2.214 57.405 1.00 82.56 153 TRP A O 1
ATOM 1210 N N . ALA A 1 154 ? -28.684 -3.240 56.158 1.00 84.25 154 ALA A N 1
ATOM 1211 C CA . ALA A 1 154 ? -28.322 -4.239 57.168 1.00 84.25 154 ALA A CA 1
ATOM 1212 C C . ALA A 1 154 ? -27.784 -3.634 58.483 1.00 84.25 154 ALA A C 1
ATOM 1214 O O . ALA A 1 154 ? -27.848 -4.267 59.539 1.00 84.25 154 ALA A O 1
ATOM 1215 N N . THR A 1 155 ? -27.223 -2.424 58.427 1.00 83.75 155 THR A N 1
ATOM 1216 C CA . THR A 1 155 ? -26.728 -1.690 59.602 1.00 83.75 155 THR A CA 1
ATOM 1217 C C . THR A 1 155 ? -27.868 -0.981 60.330 1.00 83.75 155 THR A C 1
ATOM 1219 O O . THR A 1 155 ? -27.907 -0.983 61.559 1.00 83.75 155 THR A O 1
ATOM 1222 N N . ILE A 1 156 ? -28.817 -0.413 59.584 1.00 79.00 156 ILE A N 1
ATOM 1223 C CA . ILE A 1 156 ? -29.990 0.276 60.133 1.00 79.00 156 ILE A CA 1
ATOM 1224 C C . ILE A 1 156 ? -30.961 -0.718 60.770 1.00 79.00 156 ILE A C 1
ATOM 1226 O O . ILE A 1 156 ? -31.449 -0.446 61.860 1.00 79.00 156 ILE A O 1
ATOM 1230 N N . GLU A 1 157 ? -31.165 -1.897 60.178 1.00 77.06 157 GLU A N 1
ATOM 1231 C CA . GLU A 1 157 ? -31.962 -2.979 60.782 1.00 77.06 157 GLU A CA 1
ATOM 1232 C C . GLU A 1 157 ? -31.424 -3.442 62.149 1.00 77.06 157 GLU A C 1
ATOM 1234 O O . GLU A 1 157 ? -32.173 -3.988 62.957 1.00 77.06 157 GLU A O 1
ATOM 1239 N N . ARG A 1 158 ? -30.135 -3.206 62.442 1.00 77.06 158 ARG A N 1
ATOM 1240 C CA . ARG A 1 158 ? -29.513 -3.512 63.744 1.00 77.06 158 ARG A CA 1
ATOM 1241 C C . ARG A 1 158 ? -29.580 -2.360 64.757 1.00 77.06 158 ARG A C 1
ATOM 1243 O O . ARG A 1 158 ? -29.237 -2.579 65.917 1.00 77.06 158 ARG A O 1
ATOM 1250 N N . GLY A 1 159 ? -29.963 -1.149 64.348 1.00 69.44 159 GLY A N 1
ATOM 1251 C CA . GLY A 1 159 ? -30.027 0.043 65.202 1.00 69.44 159 GLY A CA 1
ATOM 1252 C C . GLY A 1 159 ? -31.458 0.441 65.580 1.00 69.44 159 GLY A C 1
ATOM 1253 O O . GLY A 1 159 ? -32.418 0.021 64.947 1.00 69.44 159 GLY A O 1
ATOM 1254 N N . ASN A 1 160 ? -31.629 1.292 66.599 1.00 67.12 160 ASN A N 1
ATOM 1255 C CA . ASN A 1 160 ? -32.931 1.911 66.887 1.00 67.12 160 ASN A CA 1
ATOM 1256 C C . ASN A 1 160 ? -33.219 3.007 65.847 1.00 67.12 160 ASN A C 1
ATOM 1258 O O . ASN A 1 160 ? -32.526 4.026 65.809 1.00 67.12 160 ASN A O 1
ATOM 1262 N N . VAL A 1 161 ? -34.225 2.792 64.997 1.00 71.12 161 VAL A N 1
ATOM 1263 C CA . VAL A 1 161 ? -34.437 3.585 63.776 1.00 71.12 161 VAL A CA 1
ATOM 1264 C C . VAL A 1 161 ? -35.474 4.694 63.964 1.00 71.12 161 VAL A C 1
ATOM 1266 O O . VAL A 1 161 ? -36.538 4.486 64.541 1.00 71.12 161 VAL A O 1
ATOM 1269 N N . THR A 1 162 ? -35.183 5.883 63.428 1.00 74.50 162 THR A N 1
ATOM 1270 C CA . THR A 1 162 ? -36.142 6.996 63.316 1.00 74.50 162 THR A CA 1
ATOM 1271 C C . THR A 1 162 ? -36.849 6.943 61.950 1.00 74.50 162 THR A C 1
ATOM 1273 O O . THR A 1 162 ? -36.158 6.780 60.943 1.00 74.50 162 THR A O 1
ATOM 1276 N N . PRO A 1 163 ? -38.181 7.134 61.858 1.00 74.38 163 PRO A N 1
ATOM 1277 C CA . PRO A 1 163 ? -38.939 7.012 60.602 1.00 74.38 163 PRO A CA 1
ATOM 1278 C C . PRO A 1 163 ? -38.384 7.834 59.426 1.00 74.38 163 PRO A C 1
ATOM 1280 O O . PRO A 1 163 ? -38.321 7.344 58.304 1.00 74.38 163 PRO A O 1
ATOM 1283 N N . GLY A 1 164 ? -37.877 9.045 59.687 1.00 77.94 164 GLY A N 1
ATOM 1284 C CA . GLY A 1 164 ? -37.304 9.904 58.643 1.00 77.94 164 GLY A CA 1
ATOM 1285 C C . GLY A 1 164 ? -36.025 9.359 57.989 1.00 77.94 164 GLY A C 1
ATOM 1286 O O . GLY A 1 164 ? -35.737 9.696 56.843 1.00 77.94 164 GLY A O 1
ATOM 1287 N N . ILE A 1 165 ? -35.269 8.495 58.680 1.00 78.19 165 ILE A N 1
ATOM 1288 C CA . ILE A 1 165 ? -34.070 7.847 58.120 1.00 78.19 165 ILE A CA 1
ATOM 1289 C C . ILE A 1 165 ? -34.479 6.737 57.141 1.00 78.19 165 ILE A C 1
ATOM 1291 O O . ILE A 1 165 ? -33.854 6.592 56.093 1.00 78.19 165 ILE A O 1
ATOM 1295 N N . LEU A 1 166 ? -35.561 6.006 57.439 1.00 78.19 166 LEU A N 1
ATOM 1296 C CA . LEU A 1 166 ? -36.113 4.977 56.550 1.00 78.19 166 LEU A CA 1
ATOM 1297 C C . LEU A 1 166 ? -36.666 5.586 55.260 1.00 78.19 166 LEU A C 1
ATOM 1299 O O . LEU A 1 166 ? -36.375 5.087 54.175 1.00 78.19 166 LEU A O 1
ATOM 1303 N N . ASP A 1 167 ? -37.396 6.699 55.363 1.00 83.00 167 ASP A N 1
ATOM 1304 C CA . ASP A 1 167 ? -37.959 7.386 54.195 1.00 83.00 167 ASP A CA 1
ATOM 1305 C C . ASP A 1 167 ? -36.869 7.936 53.264 1.00 83.00 167 ASP A C 1
ATOM 1307 O O . ASP A 1 167 ? -36.967 7.817 52.036 1.00 83.00 167 ASP A O 1
ATOM 1311 N N . ALA A 1 168 ? -35.800 8.499 53.838 1.00 83.50 168 ALA A N 1
ATOM 1312 C CA . ALA A 1 168 ? -34.649 8.974 53.079 1.00 83.50 168 ALA A CA 1
ATOM 1313 C C . ALA A 1 168 ? -33.934 7.821 52.357 1.00 83.50 168 ALA A C 1
ATOM 1315 O O . ALA A 1 168 ? -33.606 7.947 51.175 1.00 83.50 168 ALA A O 1
ATOM 1316 N N . LEU A 1 169 ? -33.751 6.676 53.024 1.00 82.94 169 LEU A N 1
ATOM 1317 C CA . LEU A 1 169 ? -33.105 5.509 52.424 1.00 82.94 169 LEU A CA 1
ATOM 1318 C C . LEU A 1 169 ? -33.946 4.899 51.298 1.00 82.94 169 LEU A C 1
ATOM 1320 O O . LEU A 1 169 ? -33.439 4.664 50.204 1.00 82.94 169 LEU A O 1
ATOM 1324 N N . ALA A 1 170 ? -35.251 4.740 51.526 1.00 84.56 170 ALA A N 1
ATOM 1325 C CA . ALA A 1 170 ? -36.192 4.258 50.520 1.00 84.56 170 ALA A CA 1
ATOM 1326 C C . ALA A 1 170 ? -36.288 5.209 49.312 1.00 84.56 170 ALA A C 1
ATOM 1328 O O . ALA A 1 170 ? -36.606 4.790 48.197 1.00 84.56 170 ALA A O 1
ATOM 1329 N N . SER A 1 171 ? -36.044 6.509 49.508 1.00 88.62 171 SER A N 1
ATOM 1330 C CA . SER A 1 171 ? -35.926 7.480 48.414 1.00 88.62 171 SER A CA 1
ATOM 1331 C C . SER A 1 171 ? -34.643 7.272 47.600 1.00 88.62 171 SER A C 1
ATOM 1333 O O . SER A 1 171 ? -34.694 7.274 46.366 1.00 88.62 171 SER A O 1
ATOM 1335 N N . VAL A 1 172 ? -33.506 7.060 48.270 1.00 87.69 172 VAL A N 1
ATOM 1336 C CA . VAL A 1 172 ? -32.213 6.777 47.623 1.00 87.69 172 VAL A CA 1
ATOM 1337 C C . VAL A 1 172 ? -32.280 5.467 46.839 1.00 87.69 172 VAL A C 1
ATOM 1339 O O . VAL A 1 172 ? -31.924 5.443 45.663 1.00 87.69 172 VAL A O 1
ATOM 1342 N N . GLU A 1 173 ? -32.843 4.412 47.417 1.00 88.31 173 GLU A N 1
ATOM 1343 C CA . GLU A 1 173 ? -33.019 3.126 46.744 1.00 88.31 173 GLU A CA 1
ATOM 1344 C C . GLU A 1 173 ? -33.893 3.251 45.491 1.00 88.31 173 GLU A C 1
ATOM 1346 O O . GLU A 1 173 ? -33.471 2.853 44.411 1.00 88.31 173 GLU A O 1
ATOM 1351 N N . ARG A 1 174 ? -35.044 3.935 45.573 1.00 89.94 174 ARG A N 1
ATOM 1352 C CA . ARG A 1 174 ? -35.894 4.201 44.396 1.00 89.94 174 ARG A CA 1
ATOM 1353 C C . ARG A 1 174 ? -35.162 4.959 43.291 1.00 89.94 174 ARG A C 1
ATOM 1355 O O . ARG A 1 174 ? -35.377 4.685 42.108 1.00 89.94 174 ARG A O 1
ATOM 1362 N N . SER A 1 175 ? -34.324 5.934 43.649 1.00 88.69 175 SER A N 1
ATOM 1363 C CA . SER A 1 175 ? -33.505 6.637 42.657 1.00 88.69 175 SER A CA 1
ATOM 1364 C C . SER A 1 175 ? -32.452 5.732 42.021 1.00 88.69 175 SER A C 1
ATOM 1366 O O . SER A 1 175 ? -32.258 5.817 40.809 1.00 88.69 175 SER A O 1
ATOM 1368 N N . HIS A 1 176 ? -31.851 4.834 42.801 1.00 88.75 176 HIS A N 1
ATOM 1369 C CA . HIS A 1 176 ? -30.842 3.881 42.353 1.00 88.75 176 HIS A CA 1
ATOM 1370 C C . HIS A 1 176 ? -31.434 2.819 41.422 1.00 88.75 176 HIS A 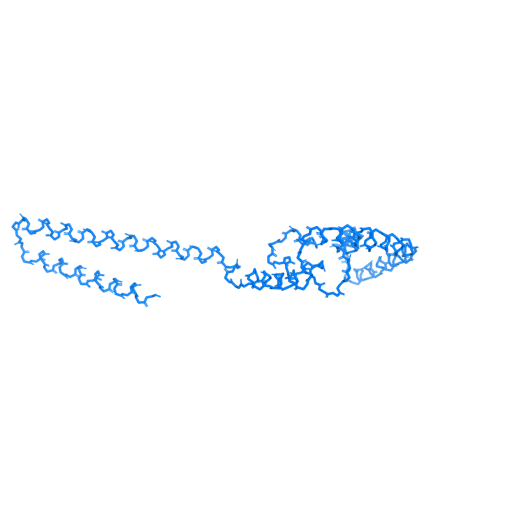C 1
ATOM 1372 O O . HIS A 1 176 ? -30.944 2.642 40.311 1.00 88.75 176 HIS A O 1
ATOM 1378 N N . THR A 1 177 ? -32.569 2.212 41.779 1.00 88.50 177 THR A N 1
ATOM 1379 C CA . THR A 1 177 ? -33.284 1.255 40.916 1.00 88.50 177 THR A CA 1
ATOM 1380 C C . THR A 1 177 ? -33.675 1.885 39.579 1.00 88.50 177 THR A C 1
ATOM 1382 O O . THR A 1 177 ? -33.562 1.261 38.528 1.00 88.50 177 THR A O 1
ATOM 1385 N N . ARG A 1 178 ? -34.084 3.160 39.584 1.00 89.44 178 ARG A N 1
ATOM 1386 C CA . ARG A 1 178 ? -34.392 3.900 38.352 1.00 89.44 178 ARG A CA 1
ATOM 1387 C C . ARG A 1 178 ? -33.154 4.144 37.484 1.00 89.44 178 ARG A C 1
ATOM 1389 O O . ARG A 1 178 ? -33.294 4.228 36.267 1.00 89.44 178 ARG A O 1
ATOM 1396 N N . LEU A 1 179 ? -31.976 4.306 38.085 1.00 86.12 179 LEU A N 1
ATOM 1397 C CA . LEU A 1 179 ? -30.714 4.431 37.353 1.00 86.12 179 LEU A CA 1
ATOM 1398 C C . LEU A 1 179 ? -30.275 3.084 36.768 1.00 86.12 179 LEU A C 1
ATOM 1400 O O . LEU A 1 179 ? -29.898 3.062 35.602 1.00 86.12 179 LEU A O 1
ATOM 1404 N N . ILE A 1 180 ? -30.424 1.982 37.512 1.00 87.19 180 ILE A N 1
ATOM 1405 C CA . ILE A 1 180 ? -30.161 0.618 37.019 1.00 87.19 180 ILE A CA 1
ATOM 1406 C C . ILE A 1 180 ? -31.020 0.311 35.788 1.00 87.19 180 ILE A C 1
ATOM 1408 O O . ILE A 1 180 ? -30.483 -0.001 34.733 1.00 87.19 180 ILE A O 1
ATOM 1412 N N . VAL A 1 181 ? -32.340 0.507 35.872 1.00 87.75 181 VAL A N 1
ATOM 1413 C CA . VAL A 1 181 ? -33.260 0.234 34.750 1.00 87.75 181 VAL A CA 1
ATOM 1414 C C . VAL A 1 181 ? -32.924 1.071 33.512 1.00 87.75 181 VAL A C 1
ATOM 1416 O O . VAL A 1 181 ? -33.079 0.613 32.384 1.00 87.75 181 VAL A O 1
ATOM 1419 N N . LYS A 1 182 ? -32.459 2.312 33.700 1.00 83.06 182 LYS A N 1
ATOM 1420 C CA . LYS A 1 182 ? -32.009 3.155 32.584 1.00 83.06 182 LYS A CA 1
ATOM 1421 C C . LYS A 1 182 ? -30.680 2.691 31.992 1.00 83.06 182 LYS A C 1
ATOM 1423 O O . LYS A 1 182 ? -30.493 2.866 30.796 1.00 83.06 182 LYS A O 1
ATOM 1428 N N . ALA A 1 183 ? -29.780 2.151 32.810 1.00 79.75 183 ALA A N 1
ATOM 1429 C CA . ALA A 1 183 ? -28.496 1.623 32.363 1.00 79.75 183 ALA A CA 1
ATOM 1430 C C . ALA A 1 183 ? -28.654 0.293 31.607 1.00 79.75 183 ALA A C 1
ATOM 1432 O O . ALA A 1 183 ? -27.994 0.101 30.597 1.00 79.75 183 ALA A O 1
ATOM 1433 N N . GLU A 1 184 ? -29.569 -0.580 32.036 1.00 79.62 184 GLU A N 1
ATOM 1434 C CA . GLU A 1 184 ? -29.875 -1.861 31.372 1.00 79.62 184 GLU A CA 1
ATOM 1435 C C . GLU A 1 184 ? -30.655 -1.703 30.052 1.00 79.62 184 GLU A C 1
ATOM 1437 O O . GLU A 1 184 ? -30.727 -2.639 29.258 1.00 79.62 184 GLU A O 1
ATOM 1442 N N . ALA A 1 185 ? -31.260 -0.533 29.819 1.00 78.12 185 ALA A N 1
ATOM 1443 C CA . ALA A 1 185 ? -32.011 -0.216 28.603 1.00 78.12 185 ALA A CA 1
ATOM 1444 C C . ALA A 1 185 ? -31.160 0.415 27.479 1.00 78.12 185 ALA A C 1
ATOM 1446 O O . ALA A 1 185 ? -31.707 0.714 26.413 1.00 78.12 185 ALA A O 1
ATOM 1447 N N . LEU A 1 186 ? -29.867 0.662 27.727 1.00 61.28 186 LEU A N 1
ATOM 1448 C CA . LEU A 1 186 ? -28.881 1.170 26.761 1.00 61.28 186 LEU A CA 1
ATOM 1449 C C . LEU A 1 186 ? -28.150 0.018 26.061 1.00 61.28 186 LEU A C 1
ATOM 1451 O O . LEU A 1 186 ? -27.869 0.182 24.851 1.00 61.28 186 LEU A O 1
#

Sequence (186 aa):
MAMHAYGHEWACQLVYNLHLISGLGLSDGEGMECLWSHFIKLIGIKRVSSRQCHVWLLDHHATAIGYEMQMELGDWIRCHLKKGVCEQGSATQEVLDNCGVSITELRKQWASQRAVQLSIRAHAPVKLKKELDTVLALQADLDTTTKVIQVTWATIERGNVTPGILDALASVERSHTRLIVKAEAL